Protein AF-A0A2V6PSX9-F1 (afdb_monomer_lite)

Secondary structure (DSSP, 8-state):
--S-EEE---TTS-EES--S-S---EEEEESS-EEE-SSEEES--SSS-EEEEESS-EEESSSEEE--STT-EEEEE-SSSEEEEESSSEE-GGGEEEEE-TT-EEEESS-EE--TT-EEEE-TT-EEE-TT--EEEEEEEEE-TT-EEEE-STT-B-SSSS-BSEEEEEEE--TTSEEEE--SS-EEETSS-BTB-SEESEEEEE-TT-EEESS-EEESS-EEEEEEEEEEEEEEEEE---SGGGEEE-BTTEEEEEEEEEEE-STTPSEEEEE-EE-SS-B--EEEEEEEEEE-EEEEEEEEES--TTGGGTTS-TTSSBSEEEEEE--SSB-EEEEEEEEE---GGGBPTT--GGG------

Foldseek 3Di:
DQEEDEDQEPDPDEAELDDEDDQDEADAEHNEEHHYQAYHYADAQYQAEHEYEYQAEYHANEYEYHPNHNNAYEYEHDHAPYEYYHNDYYYDQQRYAYEQDALHEYEYPEAAEHHAQHEHEFEANGEYADQCYAHAYAYEYAYYQNGEYHWAFQADDACADDGTRYHYHHYHDDQRYEYEHAHAAEHEPDPDHPDPALHHQEYEYHYLNEYEYPEAHEHAHEYEFDFHEYEDDPHEYEQEHQDPRSYDDADQGTAYADKYKYKHDQPPAPDWDKHQEDHPHGGKIKIKGRWHWPFTFMKIKYKDAAQDPCCVVFPHDPQQAFRMDMDIDRPDTNIDTPDMDMDIGTDPVRGHDPHDPVPDDDTDD

Radius of gyration: 26.11 Å; chains: 1; bounding box: 58×41×77 Å

pLDDT: mean 94.19, std 7.89, range [47.12, 98.94]

Sequence (365 aa):
MNGDFTVVSTGSGTLMARQNGDGTTLNLTIGGNLNVQGGTLDANNGTTAATINLAGSYNETGGAFLCSGAGGLALNFTGVNKTFTQSAGTINPANMSFTVNSGASLTLNNGLSVGTGQNFTVSNNGTLNCGTNVISGAGTFTLSSGGTLGIGDPNCVGLSGSSGNIQTTNRSFTAAATYVLNGTVPQFVGVGLSGFPVFVQNLTINNSAGVTLGITMSVYGTLTLSSGVLNTGTNLINVTSTGAAAMSGGSSSSYVNGALQKAFGTAGNPQSFTFPIGDGSNYAPITLTSLNVTTTGSLTANTTAGEHPNVSTSGINANKDVTRYWTLTNSPSGIAVSSYSATFNFVSGDVDAGANTGNFVVRRY

Structure (mmCIF, N/CA/C/O backbone):
data_AF-A0A2V6PSX9-F1
#
_entry.id   AF-A0A2V6PSX9-F1
#
loop_
_atom_site.group_PDB
_atom_site.id
_atom_site.type_symbol
_atom_site.label_atom_id
_atom_site.label_alt_id
_atom_site.label_comp_id
_atom_site.label_asym_id
_atom_site.label_entity_id
_atom_site.label_seq_id
_atom_site.pdbx_PDB_ins_code
_atom_site.Cartn_x
_atom_site.Cartn_y
_atom_site.Cartn_z
_atom_site.occupancy
_atom_site.B_iso_or_equiv
_atom_site.auth_seq_id
_atom_site.auth_comp_id
_atom_site.auth_asym_id
_atom_site.auth_atom_id
_atom_site.pdbx_PDB_model_num
ATOM 1 N N . MET A 1 1 ? -5.841 1.694 34.886 1.00 83.56 1 MET A N 1
ATOM 2 C CA . MET A 1 1 ? -5.617 0.282 35.269 1.00 83.56 1 MET A CA 1
ATOM 3 C C . MET A 1 1 ? -4.435 -0.233 34.469 1.00 83.56 1 MET A C 1
ATOM 5 O O . MET A 1 1 ? -4.401 0.020 33.273 1.00 83.56 1 MET A O 1
ATOM 9 N N . ASN A 1 2 ? -3.464 -0.897 35.102 1.00 88.06 2 ASN A N 1
ATOM 10 C CA . ASN A 1 2 ? -2.224 -1.298 34.415 1.00 88.06 2 ASN A CA 1
ATOM 11 C C . ASN A 1 2 ? -2.341 -2.627 33.649 1.00 88.06 2 ASN A C 1
ATOM 13 O O . ASN A 1 2 ? -1.528 -2.875 32.769 1.00 88.06 2 ASN A O 1
ATOM 17 N N . GLY A 1 3 ? -3.333 -3.462 33.968 1.00 95.44 3 GLY A N 1
ATOM 18 C CA . GLY A 1 3 ? -3.566 -4.755 33.319 1.00 95.44 3 GLY A CA 1
ATOM 19 C C . GLY A 1 3 ? -4.882 -4.811 32.549 1.00 95.44 3 GLY A C 1
ATOM 20 O O . GLY A 1 3 ? -5.467 -3.776 32.216 1.00 95.44 3 GLY A O 1
ATOM 21 N N . ASP A 1 4 ? -5.326 -6.037 32.285 1.00 97.94 4 ASP A N 1
ATOM 22 C CA . ASP A 1 4 ? -6.587 -6.328 31.608 1.00 97.94 4 ASP A CA 1
ATOM 23 C C . ASP A 1 4 ? -7.791 -5.901 32.458 1.00 97.94 4 ASP A C 1
ATOM 25 O O . ASP A 1 4 ? -7.799 -6.039 33.684 1.00 97.94 4 ASP A O 1
ATOM 29 N N . PHE A 1 5 ? -8.839 -5.426 31.791 1.00 97.50 5 PHE A N 1
ATOM 30 C CA . PHE A 1 5 ? -10.158 -5.236 32.377 1.00 97.50 5 PHE A CA 1
ATOM 31 C C . PHE A 1 5 ? -11.103 -6.280 31.803 1.00 97.50 5 PHE A C 1
ATOM 33 O O . PHE A 1 5 ? -11.330 -6.310 30.596 1.00 97.50 5 PHE A O 1
ATOM 40 N N . THR A 1 6 ? -11.644 -7.138 32.666 1.00 97.44 6 THR A N 1
ATOM 41 C CA . THR A 1 6 ? -12.488 -8.257 32.241 1.00 97.44 6 THR A CA 1
ATOM 42 C C . THR A 1 6 ? -13.860 -8.176 32.889 1.00 97.44 6 THR A C 1
ATOM 44 O O . THR A 1 6 ? -13.971 -8.159 34.113 1.00 97.44 6 THR A O 1
ATOM 47 N N . VAL A 1 7 ? -14.901 -8.181 32.061 1.00 97.38 7 VAL A N 1
ATOM 48 C CA . VAL A 1 7 ? -16.296 -8.326 32.480 1.00 97.38 7 VAL A CA 1
ATOM 49 C C . VAL A 1 7 ? -16.749 -9.734 32.119 1.00 97.38 7 VAL A C 1
ATOM 51 O O . VAL A 1 7 ? -16.872 -10.072 30.944 1.00 97.38 7 VAL A O 1
ATOM 54 N N . VAL A 1 8 ? -16.957 -10.568 33.138 1.00 97.81 8 VAL A N 1
ATOM 55 C CA . VAL A 1 8 ? -17.394 -11.964 32.959 1.00 97.81 8 VAL A CA 1
ATOM 56 C C . VAL A 1 8 ? -18.916 -12.077 33.019 1.00 97.81 8 VAL A C 1
ATOM 58 O O . VAL A 1 8 ? -19.528 -12.762 32.208 1.00 97.81 8 VAL A O 1
ATOM 61 N N . SER A 1 9 ? -19.544 -11.403 33.981 1.00 96.25 9 SER A N 1
ATOM 62 C CA . SER A 1 9 ? -20.996 -11.355 34.145 1.00 96.25 9 SER A CA 1
ATOM 63 C C . SER A 1 9 ? -21.376 -10.162 35.014 1.00 96.25 9 SER A C 1
ATOM 65 O O . SER A 1 9 ? -20.631 -9.783 35.917 1.00 96.25 9 SER A O 1
ATOM 67 N N . THR A 1 10 ? -22.554 -9.599 34.768 1.00 96.38 10 THR A N 1
ATOM 68 C CA . THR A 1 10 ? -23.192 -8.593 35.629 1.00 96.38 10 THR A CA 1
ATOM 69 C C . THR A 1 10 ? -24.523 -9.095 36.197 1.00 96.38 10 THR A C 1
ATOM 71 O O . THR A 1 10 ? -25.263 -8.327 36.810 1.00 96.38 10 THR A O 1
ATOM 74 N N . GLY A 1 11 ? -24.851 -10.381 36.000 1.00 94.31 11 GLY A N 1
ATOM 75 C CA . GLY A 1 11 ? -26.192 -10.906 36.256 1.00 94.31 11 GLY A CA 1
ATOM 76 C C . GLY A 1 11 ? -27.236 -10.131 35.447 1.00 94.31 11 GLY A C 1
ATOM 77 O O . GLY A 1 11 ? -27.071 -9.942 34.246 1.00 94.31 11 GLY A O 1
ATOM 78 N N . SER A 1 12 ? -28.283 -9.643 36.115 1.00 91.88 12 SER A N 1
ATOM 79 C CA . SER A 1 12 ? -29.273 -8.726 35.527 1.00 91.88 12 SER A CA 1
ATOM 80 C C . SER A 1 12 ? -28.866 -7.247 35.598 1.00 91.88 12 SER A C 1
ATOM 82 O O . SER A 1 12 ? -29.624 -6.382 35.165 1.00 91.88 12 SER A O 1
ATOM 84 N N . GLY A 1 13 ? -27.719 -6.936 36.209 1.00 93.38 13 GLY A N 1
ATOM 85 C CA . GLY A 1 13 ? -27.220 -5.577 36.388 1.00 93.38 13 GLY A CA 1
ATOM 86 C C . GLY A 1 13 ? -26.393 -5.073 35.206 1.00 93.38 13 GLY A C 1
ATOM 87 O O . GLY A 1 13 ? -26.177 -5.767 34.214 1.00 93.38 13 GLY A O 1
ATOM 88 N N . THR A 1 14 ? -25.887 -3.848 35.334 1.00 93.12 14 THR A N 1
ATOM 89 C CA . THR A 1 14 ? -24.974 -3.209 34.375 1.00 93.12 14 THR A CA 1
ATOM 90 C C . THR A 1 14 ? -23.773 -2.658 35.129 1.00 93.12 14 THR A C 1
ATOM 92 O O . THR A 1 14 ? -23.939 -1.967 36.134 1.00 93.12 14 THR A O 1
ATOM 95 N N . LEU A 1 15 ? -22.565 -2.950 34.647 1.00 93.06 15 LEU A N 1
ATOM 96 C CA . LEU A 1 15 ? -21.356 -2.294 35.122 1.00 93.06 15 LEU A CA 1
ATOM 97 C C . LEU A 1 15 ? -21.229 -0.951 34.407 1.00 93.06 15 LEU A C 1
ATOM 99 O O . LEU A 1 15 ? -21.105 -0.904 33.185 1.00 93.06 15 LEU A O 1
ATOM 103 N N . MET A 1 16 ? -21.278 0.132 35.173 1.00 86.88 16 MET A N 1
ATOM 104 C CA . MET A 1 16 ? -21.236 1.493 34.648 1.00 86.88 16 MET A CA 1
ATOM 105 C C . MET A 1 16 ? -19.862 2.099 34.918 1.00 86.88 16 MET A C 1
ATOM 107 O O . MET A 1 16 ? -19.442 2.190 36.071 1.00 86.88 16 MET A O 1
ATOM 111 N N . ALA A 1 17 ? -19.158 2.531 33.870 1.00 78.00 17 ALA A N 1
ATOM 112 C CA . ALA A 1 17 ? -17.889 3.249 34.042 1.00 78.00 17 ALA A CA 1
ATOM 113 C C . ALA A 1 17 ? -18.100 4.730 34.418 1.00 78.00 17 ALA A C 1
ATOM 115 O O . ALA A 1 17 ? -17.207 5.369 34.980 1.00 78.00 17 ALA A O 1
ATOM 116 N N . ARG A 1 18 ? -19.290 5.272 34.129 1.00 75.00 18 ARG A N 1
ATOM 117 C CA . ARG A 1 18 ? -19.764 6.593 34.558 1.00 75.00 18 ARG A CA 1
ATOM 118 C C . ARG A 1 18 ? -21.247 6.566 34.882 1.00 75.00 18 ARG A C 1
ATOM 120 O O . ARG A 1 18 ? -21.985 5.800 34.276 1.00 75.00 18 ARG A O 1
ATOM 127 N N . GLN A 1 19 ? -21.650 7.456 35.785 1.00 68.31 19 GLN A N 1
ATOM 128 C CA . GLN A 1 19 ? -23.034 7.849 36.033 1.00 68.31 19 GLN A CA 1
ATOM 129 C C . GLN A 1 19 ? -23.112 9.387 36.036 1.00 68.31 19 GLN A C 1
ATOM 131 O O . GLN A 1 19 ? -22.177 10.039 36.496 1.00 68.31 19 GLN A O 1
ATOM 136 N N . ASN A 1 20 ? -24.191 9.954 35.479 1.00 63.72 20 ASN A N 1
ATOM 137 C CA . ASN A 1 20 ? -24.491 11.396 35.409 1.00 63.72 20 ASN A CA 1
ATOM 138 C C . ASN A 1 20 ? -24.067 12.203 36.658 1.00 63.72 20 ASN A C 1
ATOM 140 O O . ASN A 1 20 ? -24.389 11.792 37.770 1.00 63.72 20 ASN A O 1
ATOM 144 N N . GLY A 1 21 ? -23.509 13.413 36.470 1.00 61.09 21 GLY A N 1
ATOM 145 C CA . GLY A 1 21 ? -23.752 14.505 37.430 1.00 61.09 21 GLY A CA 1
ATOM 146 C C . GLY A 1 21 ? -22.640 15.504 37.769 1.00 61.09 21 GLY A C 1
ATOM 147 O O . GLY A 1 21 ? -22.974 16.527 38.354 1.00 61.09 21 GLY A O 1
ATOM 148 N N . ASP A 1 22 ? -21.366 15.285 37.431 1.00 65.88 22 ASP A N 1
ATOM 149 C CA . ASP A 1 22 ? -20.278 16.182 37.887 1.00 65.88 22 ASP A CA 1
ATOM 150 C C . ASP A 1 22 ? -19.726 17.138 36.810 1.00 65.88 22 ASP A C 1
ATOM 152 O O . ASP A 1 22 ? -18.942 18.034 37.118 1.00 65.88 22 ASP A O 1
ATOM 156 N N . GLY A 1 23 ? -20.135 16.963 35.547 1.00 70.06 23 GLY A N 1
ATOM 157 C CA . GLY A 1 23 ? -19.659 17.756 34.412 1.00 70.06 23 GLY A CA 1
ATOM 158 C C . GLY A 1 23 ? -18.218 17.456 33.977 1.00 70.06 23 GLY A C 1
ATOM 159 O O . GLY A 1 23 ? -17.687 18.193 33.146 1.00 70.06 23 GLY A O 1
ATOM 160 N N . THR A 1 24 ? -17.574 16.398 34.497 1.00 74.19 24 THR A N 1
ATOM 161 C CA . THR A 1 24 ? -16.166 16.079 34.206 1.00 74.19 24 THR A CA 1
ATOM 162 C C . THR A 1 24 ? -15.983 14.888 33.254 1.00 74.19 24 THR A C 1
ATOM 164 O O . THR A 1 24 ? -16.639 13.842 33.333 1.00 74.19 24 THR A O 1
ATOM 167 N N . THR A 1 25 ? -15.023 15.012 32.338 1.00 77.31 25 THR A N 1
ATOM 168 C CA . THR A 1 25 ? -14.740 14.001 31.307 1.00 77.31 25 THR A CA 1
ATOM 169 C C . THR A 1 25 ? -14.131 12.706 31.874 1.00 77.31 25 THR A C 1
ATOM 171 O O . THR A 1 25 ? -13.106 12.736 32.556 1.00 77.31 25 THR A O 1
ATOM 174 N N . LEU A 1 26 ? -14.724 11.553 31.510 1.00 86.25 26 LEU A N 1
ATOM 175 C CA . LEU A 1 26 ? -14.041 10.250 31.329 1.00 86.25 26 LEU A CA 1
ATOM 176 C C . LEU A 1 26 ? -12.619 10.224 30.842 1.00 86.25 26 LEU A C 1
ATOM 178 O O . LEU A 1 26 ? -12.458 10.357 29.640 1.00 86.25 26 LEU A O 1
ATOM 182 N N . ASN A 1 27 ? -11.625 9.905 31.657 1.00 89.69 27 ASN A N 1
ATOM 183 C CA . ASN A 1 27 ? -10.356 9.433 31.110 1.00 89.69 27 ASN A CA 1
ATOM 184 C C . ASN A 1 27 ? -9.953 8.125 31.786 1.00 89.69 27 ASN A C 1
ATOM 186 O O . ASN A 1 27 ? -9.285 8.121 32.817 1.00 89.69 27 ASN A O 1
ATOM 190 N N . LEU A 1 28 ? -10.392 7.004 31.209 1.00 92.81 28 LEU A N 1
ATOM 191 C CA . LEU A 1 28 ? -10.017 5.669 31.656 1.00 92.81 28 LEU A CA 1
ATOM 192 C C . LEU A 1 28 ? -8.887 5.132 30.782 1.00 92.81 28 LEU A C 1
ATOM 194 O O . LEU A 1 28 ? -9.055 4.967 29.580 1.00 92.81 28 LEU A O 1
ATOM 198 N N . THR A 1 29 ? -7.754 4.793 31.388 1.00 95.75 29 THR A N 1
ATOM 199 C CA . THR A 1 29 ? -6.675 4.076 30.696 1.00 95.75 29 THR A CA 1
ATOM 200 C C . THR A 1 29 ? -6.689 2.605 31.095 1.00 95.75 29 THR A C 1
ATOM 202 O O . THR A 1 29 ? -6.627 2.286 32.289 1.00 95.75 29 THR A O 1
ATOM 205 N N . ILE A 1 30 ? -6.740 1.718 30.102 1.00 97.50 30 ILE A N 1
ATOM 206 C CA . ILE A 1 30 ? -6.614 0.265 30.253 1.00 97.50 30 ILE A CA 1
ATOM 207 C C . ILE A 1 30 ? -5.279 -0.141 29.624 1.00 97.50 30 ILE A C 1
ATOM 209 O O . ILE A 1 30 ? -5.112 -0.065 28.408 1.00 97.50 30 ILE A O 1
ATOM 213 N N . GLY A 1 31 ? -4.309 -0.506 30.467 1.00 97.75 31 GLY A N 1
ATOM 214 C CA . GLY A 1 31 ? -2.963 -0.897 30.040 1.00 97.75 31 GLY A CA 1
ATOM 215 C C . GLY A 1 31 ? -2.922 -2.253 29.331 1.00 97.75 31 GLY A C 1
ATOM 216 O O . GLY A 1 31 ? -2.114 -2.447 28.426 1.00 97.75 31 GLY A O 1
ATOM 217 N N . GLY A 1 32 ? -3.811 -3.168 29.725 1.00 98.31 32 GLY A N 1
ATOM 218 C CA . GLY A 1 32 ? -4.018 -4.459 29.077 1.00 98.31 32 GLY A CA 1
ATOM 219 C C . GLY A 1 32 ? -5.227 -4.472 28.143 1.00 98.31 32 GLY A C 1
ATOM 220 O O . GLY A 1 32 ? -5.629 -3.443 27.598 1.00 98.31 32 GLY A O 1
ATOM 221 N N . ASN A 1 33 ? -5.802 -5.652 27.944 1.00 98.56 33 ASN A N 1
ATOM 222 C CA . ASN A 1 33 ? -6.968 -5.862 27.091 1.00 98.56 33 ASN A CA 1
ATOM 223 C C . ASN A 1 33 ? -8.271 -5.410 27.763 1.00 98.56 33 ASN A C 1
ATOM 225 O O . ASN A 1 33 ? -8.405 -5.452 28.988 1.00 98.56 33 ASN A O 1
ATOM 229 N N . LEU A 1 34 ? -9.259 -5.045 26.947 1.00 98.00 34 LEU A N 1
ATOM 230 C CA . LEU A 1 34 ? -10.656 -4.944 27.360 1.00 98.00 34 LEU A CA 1
ATOM 231 C C . LEU A 1 34 ? -11.369 -6.230 26.932 1.00 98.00 34 LEU A C 1
ATOM 233 O O . LEU A 1 34 ? -11.584 -6.442 25.741 1.00 98.00 34 LEU A O 1
ATOM 237 N N . ASN A 1 35 ? -11.720 -7.073 27.902 1.00 98.12 35 ASN A N 1
ATOM 238 C CA . ASN A 1 35 ? -12.376 -8.357 27.682 1.00 98.12 35 ASN A CA 1
ATOM 239 C C . ASN A 1 35 ? -13.838 -8.286 28.152 1.00 98.12 35 ASN A C 1
ATOM 241 O O . ASN A 1 35 ? -14.101 -8.175 29.350 1.00 98.12 35 ASN A O 1
ATOM 245 N N . VAL A 1 36 ? -14.795 -8.388 27.234 1.00 97.75 36 VAL A N 1
ATOM 246 C CA . VAL A 1 36 ? -16.230 -8.494 27.535 1.00 97.75 36 VAL A CA 1
ATOM 247 C C . VAL A 1 36 ? -16.667 -9.917 27.189 1.00 97.75 36 VAL A C 1
ATOM 249 O O . VAL A 1 36 ? -16.834 -10.273 26.027 1.00 97.75 36 VAL A O 1
ATOM 252 N N . GLN A 1 37 ? -16.754 -10.771 28.208 1.00 97.94 37 GLN A N 1
ATOM 253 C CA . GLN A 1 37 ? -17.091 -12.191 28.051 1.00 97.94 37 GLN A CA 1
ATOM 254 C C . GLN A 1 37 ? -18.581 -12.461 28.295 1.00 97.94 37 GLN A C 1
ATOM 256 O O . GLN A 1 37 ? -19.128 -13.436 27.786 1.00 97.94 37 GLN A O 1
ATOM 261 N N . GLY A 1 38 ? -19.240 -11.589 29.060 1.00 96.56 38 GLY A N 1
ATOM 262 C CA . GLY A 1 38 ? -20.652 -11.663 29.416 1.00 96.56 38 GLY A CA 1
ATOM 263 C C . GLY A 1 38 ? -21.098 -10.415 30.183 1.00 96.56 38 GLY A C 1
ATOM 264 O O . GLY A 1 38 ? -20.296 -9.522 30.452 1.00 96.56 38 GLY A O 1
ATOM 265 N N . GLY A 1 39 ? -22.380 -10.348 30.552 1.00 96.56 39 GLY A N 1
ATOM 266 C CA . GLY A 1 39 ? -22.960 -9.179 31.229 1.00 96.56 39 GLY A CA 1
ATOM 267 C C . GLY A 1 39 ? -23.019 -7.918 30.357 1.00 96.56 39 GLY A C 1
ATOM 268 O O . GLY A 1 39 ? -22.821 -7.983 29.148 1.00 96.56 39 GLY A O 1
ATOM 269 N N . THR A 1 40 ? -23.287 -6.772 30.981 1.00 95.94 40 THR A N 1
ATOM 270 C CA . THR A 1 40 ? -23.402 -5.472 30.300 1.00 95.94 40 THR A CA 1
ATOM 271 C C . THR A 1 40 ? -22.395 -4.481 30.870 1.00 95.94 40 THR A C 1
ATOM 273 O O . THR A 1 40 ? -22.476 -4.125 32.048 1.00 95.94 40 THR A O 1
ATOM 276 N N . LEU A 1 41 ? -21.475 -4.004 30.031 1.00 95.00 41 LEU A N 1
ATOM 277 C CA . LEU A 1 41 ? -20.592 -2.876 30.317 1.00 95.00 41 LEU A CA 1
ATOM 278 C C . LEU A 1 41 ? -21.116 -1.636 29.593 1.00 95.00 41 LEU A C 1
ATOM 280 O O . LEU A 1 41 ? -20.997 -1.535 28.375 1.00 95.00 41 LEU A O 1
ATOM 284 N N . ASP A 1 42 ? -21.654 -0.679 30.345 1.00 93.81 42 ASP A N 1
ATOM 285 C CA . ASP A 1 42 ? -22.005 0.638 29.818 1.00 93.81 42 ASP A CA 1
ATOM 286 C C . ASP A 1 42 ? -20.885 1.629 30.143 1.00 93.81 42 ASP A C 1
ATOM 288 O O . ASP A 1 42 ? -20.718 2.102 31.274 1.00 93.81 42 ASP A O 1
ATOM 292 N N . ALA A 1 43 ? -20.053 1.890 29.139 1.00 92.38 43 ALA A N 1
ATOM 293 C CA . ALA A 1 43 ? -18.868 2.722 29.273 1.00 92.38 43 ALA A CA 1
ATOM 294 C C . ALA A 1 43 ? -19.210 4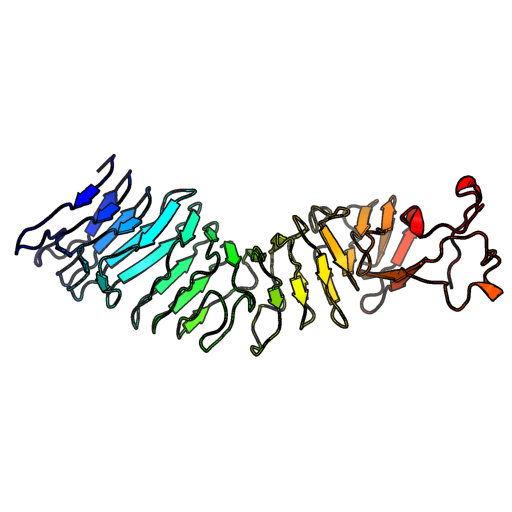.207 29.451 1.00 92.38 43 ALA A C 1
ATOM 296 O O . ALA A 1 43 ? -18.402 4.953 30.010 1.00 92.38 43 ALA A O 1
ATOM 297 N N . ASN A 1 44 ? -20.394 4.637 29.008 1.00 91.75 44 ASN A N 1
ATOM 298 C CA . ASN A 1 44 ? -20.907 5.964 29.309 1.00 91.75 44 ASN A CA 1
ATOM 299 C C . ASN A 1 44 ? -22.429 6.026 29.149 1.00 91.75 44 ASN A C 1
ATOM 301 O O . ASN A 1 44 ? -22.933 6.003 28.026 1.00 91.75 44 ASN A O 1
ATOM 305 N N . ASN A 1 45 ? -23.132 6.208 30.268 1.00 89.81 45 ASN A N 1
ATOM 306 C CA . ASN A 1 45 ? -24.571 6.480 30.313 1.00 89.81 45 ASN A CA 1
ATOM 307 C C . ASN A 1 45 ? -24.898 7.961 30.597 1.00 89.81 45 ASN A C 1
ATOM 309 O O . ASN A 1 45 ? -26.062 8.320 30.787 1.00 89.81 45 ASN A O 1
ATOM 313 N N . GLY A 1 46 ? -23.872 8.818 30.662 1.00 89.06 46 GLY A N 1
ATOM 314 C CA . GLY A 1 46 ? -24.004 10.218 31.039 1.00 89.06 46 GLY A CA 1
ATOM 315 C C . GLY A 1 46 ? -24.191 11.183 29.866 1.00 89.06 46 GLY A C 1
ATOM 316 O O . GLY A 1 46 ? -24.150 10.804 28.695 1.00 89.06 46 GLY A O 1
ATOM 317 N N . THR A 1 47 ? -24.361 12.469 30.174 1.00 89.00 47 THR A N 1
ATOM 318 C CA . THR A 1 47 ? -24.431 13.562 29.179 1.00 89.00 47 THR A CA 1
ATOM 319 C C . THR A 1 47 ? -23.077 14.199 28.856 1.00 89.00 47 THR A C 1
ATOM 321 O O . THR A 1 47 ? -22.963 14.932 27.877 1.00 89.00 47 THR A O 1
ATOM 324 N N . THR A 1 48 ? -22.038 13.918 29.645 1.00 89.38 48 THR A N 1
ATOM 325 C CA . THR A 1 48 ? -20.661 14.378 29.407 1.00 89.38 48 THR A CA 1
ATOM 326 C C . THR A 1 48 ? -19.853 13.295 28.700 1.00 89.38 48 THR A C 1
ATOM 328 O O . THR A 1 48 ? -20.056 12.104 28.942 1.00 89.38 48 THR A O 1
ATOM 331 N N . ALA A 1 49 ? -18.931 13.703 27.828 1.00 90.12 49 ALA A N 1
ATOM 332 C CA . ALA A 1 49 ? -18.096 12.783 27.068 1.00 90.12 49 ALA A CA 1
ATOM 333 C C . ALA A 1 49 ? -17.236 11.875 27.957 1.00 90.12 49 ALA A C 1
ATOM 335 O O . ALA A 1 49 ? -16.737 12.275 29.018 1.00 90.12 49 ALA A O 1
ATOM 336 N N . ALA A 1 50 ? -17.033 10.648 27.482 1.00 92.75 50 ALA A N 1
ATOM 337 C CA . ALA A 1 50 ? -16.132 9.681 28.080 1.00 92.75 50 ALA A CA 1
ATOM 338 C C . ALA A 1 50 ? -15.025 9.261 27.112 1.00 92.75 50 ALA A C 1
ATOM 340 O O . ALA A 1 50 ? -15.270 9.122 25.919 1.00 92.75 50 ALA A O 1
ATOM 341 N N . THR A 1 51 ? -13.829 8.995 27.631 1.00 94.81 51 THR A N 1
ATOM 342 C CA . THR A 1 51 ? -12.701 8.454 26.866 1.00 94.81 51 THR A CA 1
ATOM 343 C C . THR A 1 51 ? -12.178 7.183 27.521 1.00 94.81 51 THR A C 1
ATOM 345 O O . THR A 1 51 ? -11.910 7.160 28.727 1.00 94.81 51 THR A O 1
ATOM 348 N N . ILE A 1 52 ? -11.980 6.143 26.710 1.00 96.44 52 ILE A N 1
ATOM 349 C CA . ILE A 1 52 ? -11.195 4.957 27.051 1.00 96.44 52 ILE A CA 1
ATOM 350 C C . ILE A 1 52 ? -9.943 4.950 26.172 1.00 96.44 52 ILE A C 1
ATOM 352 O O . ILE A 1 52 ? -10.036 4.847 24.953 1.00 96.44 52 ILE A O 1
ATOM 356 N N . ASN A 1 53 ? -8.770 5.019 26.795 1.00 97.88 53 ASN A N 1
ATOM 357 C CA . ASN A 1 53 ? -7.484 4.790 26.145 1.00 97.88 53 ASN A CA 1
ATOM 358 C C . ASN A 1 53 ? -7.074 3.333 26.377 1.00 97.88 53 ASN A C 1
ATOM 360 O O . ASN A 1 53 ? -6.684 2.956 27.486 1.00 97.88 53 ASN A O 1
ATOM 364 N N . LEU A 1 54 ? -7.195 2.517 25.337 1.00 98.50 54 LEU A N 1
ATOM 365 C CA . LEU A 1 54 ? -6.959 1.082 25.361 1.00 98.50 54 LEU A CA 1
ATOM 366 C C . LEU A 1 54 ? -5.595 0.761 24.737 1.00 98.50 54 LEU A C 1
ATOM 368 O O . LEU A 1 54 ? -5.413 0.851 23.522 1.00 98.50 54 LEU A O 1
ATOM 372 N N . ALA A 1 55 ? -4.636 0.380 25.580 1.00 98.56 55 ALA A N 1
ATOM 373 C CA . ALA A 1 55 ? -3.304 -0.021 25.136 1.00 98.56 55 ALA A CA 1
ATOM 374 C C . ALA A 1 55 ? -3.248 -1.489 24.690 1.00 98.56 55 ALA A C 1
ATOM 376 O O . ALA A 1 55 ? -2.349 -1.848 23.933 1.00 98.56 55 ALA A O 1
ATOM 377 N N . GLY A 1 56 ? -4.178 -2.336 25.140 1.00 98.62 56 GLY A N 1
ATOM 378 C CA . GLY A 1 56 ? -4.320 -3.721 24.691 1.00 98.62 56 GLY A CA 1
ATOM 379 C C . GLY A 1 56 ? -5.306 -3.905 23.538 1.00 98.62 56 GLY A C 1
ATOM 380 O O . GLY A 1 56 ? -5.647 -2.974 22.812 1.00 98.62 56 GLY A O 1
ATOM 381 N N . SER A 1 57 ? -5.741 -5.148 23.360 1.00 98.75 57 SER A N 1
ATOM 382 C CA . SER A 1 57 ? -6.769 -5.536 22.396 1.00 98.75 57 SER A CA 1
ATOM 383 C C . SER A 1 57 ? -8.175 -5.354 22.968 1.00 98.75 57 SER A C 1
ATOM 385 O O . SER A 1 57 ? -8.381 -5.403 24.183 1.00 98.75 57 SER A O 1
ATOM 387 N N . TYR A 1 58 ? -9.151 -5.180 22.079 1.00 98.69 58 TYR A N 1
ATOM 388 C CA . TYR A 1 58 ? -10.569 -5.310 22.404 1.00 98.69 58 TYR A CA 1
ATOM 389 C C . TYR A 1 58 ? -11.024 -6.734 22.076 1.00 98.69 58 TYR A C 1
ATOM 391 O O . TYR A 1 58 ? -10.862 -7.174 20.934 1.00 98.69 58 TYR A O 1
ATOM 399 N N . ASN A 1 59 ? -11.587 -7.435 23.060 1.00 98.50 59 ASN A N 1
ATOM 400 C CA . ASN A 1 59 ? -12.086 -8.799 22.921 1.00 98.50 59 ASN A CA 1
ATOM 401 C C . ASN A 1 59 ? -13.514 -8.892 23.468 1.00 98.50 59 ASN A C 1
ATOM 403 O O . ASN A 1 59 ? -13.718 -8.852 24.680 1.00 98.50 59 ASN A O 1
ATOM 407 N N . GLU A 1 60 ? -14.494 -9.070 22.591 1.00 98.12 60 GLU A N 1
ATOM 408 C CA . GLU A 1 60 ? -15.876 -9.360 22.963 1.00 98.12 60 GLU A CA 1
ATOM 409 C C . GLU A 1 60 ? -16.238 -10.784 22.537 1.00 98.12 60 GLU A C 1
ATOM 411 O O . GLU A 1 60 ? -16.321 -11.108 21.351 1.00 98.12 60 GLU A O 1
ATOM 416 N N . THR A 1 61 ? -16.413 -11.651 23.532 1.00 98.06 61 THR A N 1
ATOM 417 C CA . THR A 1 61 ? -16.791 -13.061 23.356 1.00 98.06 61 THR A CA 1
ATOM 418 C C . THR A 1 61 ? -18.194 -13.350 23.892 1.00 98.06 61 THR A C 1
ATOM 420 O O . THR A 1 61 ? -18.611 -14.505 23.933 1.00 98.06 61 THR A O 1
ATOM 423 N N . GLY A 1 62 ? -18.921 -12.316 24.317 1.00 97.44 62 GLY A N 1
ATOM 424 C CA . GLY A 1 62 ? -20.284 -12.371 24.835 1.00 97.44 62 GLY A CA 1
ATOM 425 C C . GLY A 1 62 ? -20.670 -11.043 25.489 1.00 97.44 62 GLY A C 1
ATOM 426 O O . GLY A 1 62 ? -19.883 -10.104 25.499 1.00 97.44 62 GLY A O 1
ATOM 427 N N . GLY A 1 63 ? -21.872 -10.963 26.062 1.00 96.88 63 GLY A N 1
ATOM 428 C CA . GLY A 1 63 ? -22.330 -9.757 26.761 1.00 96.88 63 GLY A CA 1
ATOM 429 C C . GLY A 1 63 ? -22.660 -8.583 25.835 1.00 96.88 63 GLY A C 1
ATOM 430 O O . GLY A 1 63 ? -22.990 -8.781 24.668 1.00 96.88 63 GLY A O 1
ATOM 431 N N . ALA A 1 64 ? -22.625 -7.371 26.388 1.00 96.06 64 ALA A N 1
ATOM 432 C CA . ALA A 1 64 ? -22.866 -6.132 25.661 1.00 96.06 64 ALA A CA 1
ATOM 433 C C . ALA A 1 64 ? -21.892 -5.027 26.087 1.00 96.06 64 ALA A C 1
ATOM 435 O O . ALA A 1 64 ? -21.708 -4.774 27.283 1.00 96.06 64 ALA A O 1
ATOM 436 N N . PHE A 1 65 ? -21.324 -4.329 25.103 1.00 96.19 65 PHE A N 1
ATOM 437 C CA . PHE A 1 65 ? -20.529 -3.119 25.292 1.00 96.19 65 PHE A CA 1
ATOM 438 C C . PHE A 1 65 ? -21.279 -1.896 24.757 1.00 96.19 65 PHE A C 1
ATOM 440 O O . PHE A 1 65 ? -21.523 -1.755 23.556 1.00 96.19 65 PHE A O 1
ATOM 447 N N . LEU A 1 66 ? -21.673 -1.008 25.666 1.00 94.31 66 LEU A N 1
ATOM 448 C CA . LEU A 1 66 ? -22.622 0.063 25.395 1.00 94.31 66 LEU A CA 1
ATOM 449 C C . LEU A 1 66 ? -22.036 1.446 25.679 1.00 94.31 66 LEU A C 1
ATOM 451 O O . LEU A 1 66 ? -21.148 1.628 26.512 1.00 94.31 66 LEU A O 1
ATOM 455 N N . CYS A 1 67 ? -22.620 2.429 25.004 1.00 93.12 67 CYS A N 1
ATOM 456 C CA . CYS A 1 67 ? -22.631 3.824 25.413 1.00 93.12 67 CYS A CA 1
ATOM 457 C C . CYS A 1 67 ? -24.076 4.313 25.276 1.00 93.12 67 CYS A C 1
ATOM 459 O O . CYS A 1 67 ? -24.513 4.693 24.187 1.00 93.12 67 CYS A O 1
ATOM 461 N N . SER A 1 68 ? -24.851 4.219 26.358 1.00 91.12 68 SER A N 1
ATOM 462 C CA . SER A 1 68 ? -26.271 4.612 26.341 1.00 91.12 68 SER A CA 1
ATOM 463 C C . SER A 1 68 ? -26.489 6.119 26.523 1.00 91.12 68 SER A C 1
ATOM 465 O O . SER A 1 68 ? -27.566 6.635 26.228 1.00 91.12 68 SER A O 1
ATOM 467 N N . GLY A 1 69 ? -25.463 6.831 26.988 1.00 89.12 69 GLY A N 1
ATOM 468 C CA . GLY A 1 69 ? -25.503 8.250 27.309 1.00 89.12 69 GLY A CA 1
ATOM 469 C C . GLY A 1 69 ? -25.315 9.156 26.098 1.00 89.12 69 GLY A C 1
ATOM 470 O O . GLY A 1 69 ? -24.594 8.825 25.157 1.00 89.12 69 GLY A O 1
ATOM 471 N N . ALA A 1 70 ? -25.915 10.346 26.155 1.00 88.94 70 ALA A N 1
ATOM 472 C CA . ALA A 1 70 ? -25.802 11.364 25.109 1.00 88.94 70 ALA A CA 1
ATOM 473 C C . ALA A 1 70 ? -24.407 12.012 25.018 1.00 88.94 70 ALA A C 1
ATOM 475 O O . ALA A 1 70 ? -24.099 12.651 24.016 1.00 88.94 70 ALA A O 1
ATOM 476 N N . GLY A 1 71 ? -23.562 11.867 26.046 1.00 89.94 71 GLY A N 1
ATOM 477 C CA . GLY A 1 71 ? -22.213 12.437 26.059 1.00 89.94 71 GLY A CA 1
ATOM 478 C C . GLY A 1 71 ? -21.234 11.752 25.106 1.00 89.94 71 GLY A C 1
ATOM 479 O O . GLY A 1 71 ? -20.238 12.356 24.715 1.00 89.94 71 GLY A O 1
ATOM 480 N N . GLY A 1 72 ? -21.520 10.508 24.715 1.00 92.81 72 GLY A N 1
ATOM 481 C CA . GLY A 1 72 ? -20.687 9.730 23.806 1.00 92.81 72 GLY A CA 1
ATOM 482 C C . GLY A 1 72 ? -19.423 9.143 24.434 1.00 92.81 72 GLY A C 1
ATOM 483 O O . GLY A 1 72 ? -19.009 9.495 25.543 1.00 92.81 72 GLY A O 1
ATOM 484 N N . LEU A 1 73 ? -18.814 8.212 23.707 1.00 95.38 73 LEU A N 1
ATOM 485 C CA . LEU A 1 73 ? -17.589 7.518 24.079 1.00 95.38 73 LEU A CA 1
ATOM 486 C C . LEU A 1 73 ? -16.550 7.643 22.964 1.00 95.38 73 LEU A C 1
ATOM 488 O O . LEU A 1 73 ? -16.805 7.259 21.826 1.00 95.38 73 LEU A O 1
ATOM 492 N N . ALA A 1 74 ? -15.352 8.100 23.311 1.00 96.50 74 ALA A N 1
ATOM 493 C CA . ALA A 1 74 ? -14.157 7.953 22.494 1.00 96.50 74 ALA A CA 1
ATOM 494 C C . ALA A 1 74 ? -13.381 6.706 22.945 1.00 96.50 74 ALA A C 1
ATOM 496 O O . ALA A 1 74 ? -12.813 6.683 24.040 1.00 96.50 74 ALA A O 1
ATOM 497 N N . LEU A 1 75 ? -13.350 5.665 22.113 1.00 97.69 75 LEU A N 1
ATOM 498 C CA . LEU A 1 75 ? -12.505 4.490 22.314 1.00 97.69 75 LEU A CA 1
ATOM 499 C C . LEU A 1 75 ? -11.228 4.628 21.476 1.00 97.69 75 LEU A C 1
ATOM 501 O O . LEU A 1 75 ? -11.235 4.454 20.257 1.00 97.69 75 LEU A O 1
ATOM 505 N N . ASN A 1 76 ? -10.119 4.934 22.142 1.00 98.56 76 ASN A N 1
ATOM 506 C CA . ASN A 1 76 ? -8.826 5.163 21.512 1.00 98.56 76 ASN A CA 1
ATOM 507 C C . ASN A 1 76 ? -7.923 3.942 21.683 1.00 98.56 76 ASN A C 1
ATOM 509 O O . ASN A 1 76 ? -7.536 3.603 22.800 1.00 98.56 76 ASN A O 1
ATOM 513 N N . PHE A 1 77 ? -7.522 3.326 20.579 1.00 98.81 77 PHE A N 1
ATOM 514 C CA . PHE A 1 77 ? -6.477 2.312 20.549 1.00 98.81 77 PHE A CA 1
ATOM 515 C C . PHE A 1 77 ? -5.112 2.999 20.566 1.00 98.81 77 PHE A C 1
ATOM 517 O O . PHE A 1 77 ? -4.784 3.766 19.659 1.00 98.81 77 PHE A O 1
ATOM 524 N N . THR A 1 78 ? -4.320 2.733 21.603 1.00 98.69 78 THR A N 1
ATOM 525 C CA . THR A 1 78 ? -3.009 3.369 21.826 1.00 98.69 78 THR A CA 1
ATOM 526 C C . THR A 1 78 ? -1.836 2.403 21.691 1.00 98.69 78 THR A C 1
ATOM 528 O O . THR A 1 78 ? -0.690 2.839 21.606 1.00 98.69 78 THR A O 1
ATOM 531 N N . GLY A 1 79 ? -2.108 1.097 21.670 1.00 98.50 79 GLY A N 1
ATOM 532 C CA . GLY A 1 79 ? -1.093 0.057 21.559 1.00 98.50 79 GLY A CA 1
ATOM 533 C C . GLY A 1 79 ? -0.696 -0.284 20.127 1.00 98.50 79 GLY A C 1
ATOM 534 O O . GLY A 1 79 ? -1.415 -0.021 19.166 1.00 98.50 79 GLY A O 1
ATOM 535 N N . VAL A 1 80 ? 0.447 -0.952 20.005 1.00 98.56 80 VAL A N 1
ATOM 536 C CA . VAL A 1 80 ? 0.946 -1.525 18.750 1.00 98.56 80 VAL A CA 1
ATOM 537 C C . VAL A 1 80 ? 0.587 -3.009 18.682 1.00 98.56 80 VAL A C 1
ATOM 539 O O . VAL A 1 80 ? 0.626 -3.719 19.692 1.00 98.56 80 VAL A O 1
ATOM 542 N N . ASN A 1 81 ? 0.268 -3.471 17.478 1.00 98.31 81 ASN A N 1
ATOM 543 C CA . ASN A 1 81 ? -0.090 -4.840 17.120 1.00 98.31 81 ASN A CA 1
ATOM 544 C C . ASN A 1 81 ? -1.275 -5.351 17.940 1.00 98.31 81 ASN A C 1
ATOM 546 O O . ASN A 1 81 ? -1.242 -6.454 18.485 1.00 98.31 81 ASN A O 1
ATOM 550 N N . LYS A 1 82 ? -2.303 -4.508 18.076 1.00 98.75 82 LYS A N 1
ATOM 551 C CA . LYS A 1 82 ? -3.532 -4.841 18.794 1.00 98.75 82 LYS A CA 1
ATOM 552 C C . LYS A 1 82 ? -4.621 -5.261 17.837 1.00 98.75 82 LYS A C 1
ATOM 554 O O . LYS A 1 82 ? -4.541 -5.040 16.630 1.00 98.75 82 LYS A O 1
ATOM 559 N N . THR A 1 83 ? -5.631 -5.908 18.391 1.00 98.88 83 THR A N 1
ATOM 560 C CA . THR A 1 83 ? -6.735 -6.475 17.627 1.00 98.88 83 THR A CA 1
ATOM 561 C C . THR A 1 83 ? -8.066 -5.967 18.140 1.00 98.88 83 THR A C 1
ATOM 563 O O . THR A 1 83 ? -8.245 -5.787 19.346 1.00 98.88 83 THR A O 1
ATOM 566 N N . PHE A 1 84 ? -9.012 -5.804 17.225 1.00 98.75 84 PHE A N 1
ATOM 567 C CA . PHE A 1 84 ? -10.427 -5.724 17.544 1.00 98.75 84 PHE A CA 1
ATOM 568 C C . PHE A 1 84 ? -11.074 -7.065 17.193 1.00 98.75 84 PHE A C 1
ATOM 570 O O . PHE A 1 84 ? -11.080 -7.458 16.023 1.00 98.75 84 PHE A O 1
ATOM 577 N N . THR A 1 85 ? -11.591 -7.762 18.203 1.00 98.56 85 THR A N 1
ATOM 578 C CA . THR A 1 85 ? -12.265 -9.055 18.054 1.00 98.56 85 THR A CA 1
ATOM 579 C C . THR A 1 85 ? -13.643 -8.977 18.696 1.00 98.56 85 THR A C 1
ATOM 581 O O . THR A 1 85 ? -13.748 -8.722 19.893 1.00 98.56 85 THR A O 1
ATOM 584 N N . GLN A 1 86 ? -14.682 -9.232 17.907 1.00 97.50 86 GLN A N 1
ATOM 585 C CA . GLN A 1 86 ? -16.069 -9.371 18.348 1.00 97.50 86 GLN A CA 1
ATOM 586 C C . GLN A 1 86 ? -16.586 -10.712 17.819 1.00 97.50 86 GLN A C 1
ATOM 588 O O . GLN A 1 86 ? -17.208 -10.786 16.760 1.00 97.50 86 GLN A O 1
ATOM 593 N N . SER A 1 87 ? -16.250 -11.797 18.517 1.00 96.94 87 SER A N 1
ATOM 594 C CA . SER A 1 87 ? -16.651 -13.152 18.117 1.00 96.94 87 SER A CA 1
ATOM 595 C C . SER A 1 87 ? -18.063 -13.515 18.585 1.00 96.94 87 SER A C 1
ATOM 597 O O . SER A 1 87 ? -18.655 -14.454 18.057 1.00 96.94 87 SER A O 1
ATOM 599 N N . ALA A 1 88 ? -18.607 -12.764 19.546 1.00 96.62 88 ALA A N 1
ATOM 600 C CA . ALA A 1 88 ? -20.007 -12.768 19.961 1.00 96.62 88 ALA A CA 1
ATOM 601 C C . ALA A 1 88 ? -20.336 -11.434 20.667 1.00 96.62 88 ALA A C 1
ATOM 603 O O . ALA A 1 88 ? -19.552 -10.491 20.602 1.00 96.62 88 ALA A O 1
ATOM 604 N N . GLY A 1 89 ? -21.481 -11.350 21.349 1.00 95.94 89 GLY A N 1
ATOM 605 C CA . GLY A 1 89 ? -21.889 -10.159 22.104 1.00 95.94 89 GLY A CA 1
ATOM 606 C C . GLY A 1 89 ? -22.547 -9.077 21.246 1.00 95.94 89 GLY A C 1
ATOM 607 O O . GLY A 1 89 ? -23.032 -9.344 20.145 1.00 95.94 89 GLY A O 1
ATOM 608 N N . THR A 1 90 ? -22.639 -7.854 21.765 1.00 94.25 90 THR A N 1
ATOM 609 C CA . THR A 1 90 ? -23.292 -6.727 21.089 1.00 94.25 90 THR A CA 1
ATOM 610 C C . THR A 1 90 ? -22.628 -5.405 21.453 1.00 94.25 90 THR A C 1
ATOM 612 O O . THR A 1 90 ? -22.722 -4.930 22.585 1.00 94.25 90 THR A O 1
ATOM 615 N N . ILE A 1 91 ? -22.076 -4.743 20.438 1.00 92.75 91 ILE A N 1
ATOM 616 C CA . ILE A 1 91 ? -21.688 -3.333 20.487 1.00 92.75 91 ILE A CA 1
ATOM 617 C C . ILE A 1 91 ? -22.839 -2.486 19.954 1.00 92.75 91 ILE A C 1
ATOM 619 O O . ILE A 1 91 ? -23.343 -2.731 18.859 1.00 92.75 91 ILE A O 1
ATOM 623 N N . ASN A 1 92 ? -23.222 -1.443 20.694 1.00 87.50 92 ASN A N 1
ATOM 624 C CA . ASN A 1 92 ? -24.103 -0.393 20.176 1.00 87.50 92 ASN A CA 1
ATOM 625 C C . ASN A 1 92 ? -23.288 0.863 19.818 1.00 87.50 92 ASN A C 1
ATOM 627 O O . ASN A 1 92 ? -23.093 1.724 20.678 1.00 87.50 92 ASN A O 1
ATOM 631 N N . PRO A 1 93 ? -22.828 1.021 18.564 1.00 85.12 93 PRO A N 1
ATOM 632 C CA . PRO A 1 93 ? -21.915 2.096 18.192 1.00 85.12 93 PRO A CA 1
ATOM 633 C C . PRO A 1 93 ? -22.595 3.463 18.031 1.00 85.12 93 PRO A C 1
ATOM 635 O O . PRO A 1 93 ? -21.940 4.400 17.581 1.00 85.12 93 PRO A O 1
ATOM 638 N N . ALA A 1 94 ? -23.888 3.606 18.358 1.00 88.75 94 ALA A N 1
ATOM 639 C CA . ALA A 1 94 ? -24.660 4.828 18.114 1.00 88.75 94 ALA A CA 1
ATOM 640 C C . ALA A 1 94 ? -23.983 6.097 18.663 1.00 88.75 94 ALA A C 1
ATOM 642 O O . ALA A 1 94 ? -23.978 7.124 17.989 1.00 88.75 94 ALA A O 1
ATOM 643 N N . ASN A 1 95 ? -23.351 5.992 19.835 1.00 94.00 95 ASN A N 1
ATOM 644 C CA . ASN A 1 95 ? -22.666 7.094 20.512 1.00 94.00 95 ASN A CA 1
ATOM 645 C C . ASN A 1 95 ? -21.167 6.818 20.718 1.00 94.00 95 ASN A C 1
ATOM 647 O O . ASN A 1 95 ? -20.565 7.346 21.650 1.00 94.00 95 ASN A O 1
ATOM 651 N N . MET A 1 96 ? -20.561 5.958 19.891 1.00 96.25 96 MET A N 1
ATOM 652 C CA . MET A 1 96 ? -19.148 5.593 20.020 1.00 96.25 96 MET A CA 1
ATOM 653 C C . MET A 1 96 ? -18.336 6.027 18.808 1.00 96.25 96 MET A C 1
ATOM 655 O O . MET A 1 96 ? -18.620 5.620 17.684 1.00 96.25 96 MET A O 1
ATOM 659 N N . SER A 1 97 ? -17.279 6.792 19.064 1.00 97.88 97 SER A N 1
ATOM 660 C CA . SER A 1 97 ? -16.223 7.082 18.102 1.00 97.88 97 SER A CA 1
ATOM 661 C C . SER A 1 97 ? -14.965 6.282 18.442 1.00 97.88 97 SER A C 1
ATOM 663 O O . SER A 1 97 ? -14.640 6.064 19.609 1.00 97.88 97 SER A O 1
ATOM 665 N N . PHE A 1 98 ? -14.246 5.855 17.412 1.00 98.69 98 PHE A N 1
ATOM 666 C CA . PHE A 1 98 ? -13.075 4.993 17.501 1.00 98.69 98 PHE A CA 1
ATOM 667 C C . PHE A 1 98 ? -11.861 5.707 16.914 1.00 98.69 98 PHE A C 1
ATOM 669 O O . PHE A 1 98 ? -11.953 6.321 15.850 1.00 98.69 98 PHE A O 1
ATOM 676 N N . THR A 1 99 ? -10.706 5.579 17.562 1.00 98.88 99 THR A N 1
ATOM 677 C CA . THR A 1 99 ? -9.460 6.161 17.049 1.00 98.88 99 THR A CA 1
ATOM 678 C C . THR A 1 99 ? -8.328 5.152 17.121 1.00 98.88 99 THR A C 1
ATOM 680 O O . THR A 1 99 ? -8.042 4.623 18.190 1.00 98.88 99 THR A O 1
ATOM 683 N N . VAL A 1 100 ? -7.630 4.924 16.011 1.00 98.94 100 VAL A N 1
ATOM 684 C CA . VAL A 1 100 ? -6.275 4.362 16.036 1.00 98.94 100 VAL A CA 1
ATOM 685 C C . VAL A 1 100 ? -5.315 5.538 16.188 1.00 98.94 100 VAL A C 1
ATOM 687 O O . VAL A 1 100 ? -5.168 6.348 15.266 1.00 98.94 100 VAL A O 1
ATOM 690 N N . ASN A 1 101 ? -4.725 5.684 17.376 1.00 98.75 101 ASN A N 1
ATOM 691 C CA . ASN A 1 101 ? -3.881 6.833 17.704 1.00 98.75 101 ASN A CA 1
ATOM 692 C C . ASN A 1 101 ? -2.549 6.819 16.947 1.00 98.75 101 ASN A C 1
ATOM 694 O O . ASN A 1 101 ? -2.137 5.820 16.358 1.00 98.75 101 ASN A O 1
ATOM 698 N N . SER A 1 102 ? -1.856 7.957 16.986 1.00 98.56 102 SER A N 1
ATOM 699 C CA . SER A 1 102 ? -0.525 8.082 16.397 1.00 98.56 102 SER A CA 1
ATOM 700 C C . SER A 1 102 ? 0.443 7.056 16.975 1.00 98.56 102 SER A C 1
ATOM 702 O O . SER A 1 102 ? 0.595 6.963 18.191 1.00 98.56 102 SER A O 1
ATOM 704 N N . GLY A 1 103 ? 1.108 6.308 16.093 1.00 98.12 103 GLY A N 1
ATOM 705 C CA . GLY A 1 103 ? 2.038 5.238 16.449 1.00 98.12 103 GLY A CA 1
ATOM 706 C C . GLY A 1 103 ? 1.373 3.929 16.885 1.00 98.12 103 GLY A C 1
ATOM 707 O O . GLY A 1 103 ? 2.088 2.958 17.103 1.00 98.12 103 GLY A O 1
ATOM 708 N N . ALA A 1 104 ? 0.042 3.875 17.003 1.00 98.88 104 ALA A N 1
ATOM 709 C CA . ALA A 1 104 ? -0.697 2.660 17.338 1.00 98.88 104 ALA A CA 1
ATOM 710 C C . ALA A 1 104 ? -0.983 1.812 16.089 1.00 98.88 104 ALA A C 1
ATOM 712 O O . ALA A 1 104 ? -1.007 2.319 14.962 1.00 98.88 104 ALA A O 1
ATOM 713 N N . SER A 1 105 ? -1.264 0.520 16.280 1.00 98.81 105 SER A N 1
ATOM 714 C CA . SER A 1 105 ? -1.776 -0.323 15.198 1.00 98.81 105 SER A CA 1
ATOM 715 C C . SER A 1 105 ? -2.872 -1.282 15.649 1.00 98.81 105 SER A C 1
ATOM 717 O O . SER A 1 105 ? -2.772 -1.931 16.693 1.00 98.81 105 SER A O 1
ATOM 719 N N . LEU A 1 106 ? -3.922 -1.363 14.829 1.00 98.94 106 LEU A N 1
ATOM 720 C CA . LEU A 1 106 ? -5.111 -2.173 15.055 1.00 98.94 106 LEU A CA 1
ATOM 721 C C . LEU A 1 106 ? -5.358 -3.094 13.860 1.00 98.94 106 LEU A C 1
ATOM 723 O O . LEU A 1 106 ? -5.414 -2.636 12.722 1.00 98.94 106 LEU A O 1
ATOM 727 N N . THR A 1 107 ? -5.558 -4.379 14.124 1.00 98.88 107 THR A N 1
ATOM 728 C CA . THR A 1 107 ? -6.034 -5.356 13.141 1.00 98.88 107 THR A CA 1
ATOM 729 C C . THR A 1 107 ? -7.479 -5.724 13.442 1.00 98.88 107 THR A C 1
ATOM 731 O O . THR A 1 107 ? -7.816 -6.052 14.581 1.00 98.88 107 THR A O 1
ATOM 734 N N . LEU A 1 108 ? -8.342 -5.663 12.434 1.00 98.81 108 LEU A N 1
ATOM 735 C CA . LEU A 1 108 ? -9.725 -6.107 12.550 1.00 98.81 108 LEU A CA 1
ATOM 736 C C . LEU A 1 108 ? -9.792 -7.621 12.350 1.00 98.81 108 LEU A C 1
ATOM 738 O O . LEU A 1 108 ? -9.490 -8.112 11.263 1.00 98.81 108 LEU A O 1
ATOM 742 N N . ASN A 1 109 ? -10.230 -8.347 13.377 1.00 98.56 109 ASN A N 1
ATOM 743 C CA . ASN A 1 109 ? -10.589 -9.763 13.260 1.00 98.56 109 ASN A CA 1
ATOM 744 C C . ASN A 1 109 ? -12.076 -9.949 12.923 1.00 98.56 109 ASN A C 1
ATOM 746 O O . ASN A 1 109 ? -12.459 -10.991 12.399 1.00 98.56 109 ASN A O 1
ATOM 750 N N . ASN A 1 110 ? -12.892 -8.925 13.177 1.00 98.25 110 ASN A N 1
ATOM 751 C CA . ASN A 1 110 ? -14.307 -8.855 12.831 1.00 98.25 110 ASN A CA 1
ATOM 752 C C . ASN A 1 110 ? -14.636 -7.462 12.275 1.00 98.25 110 ASN A C 1
ATOM 754 O O . ASN A 1 110 ? -13.879 -6.510 12.484 1.00 98.25 110 ASN A O 1
ATOM 758 N N . GLY A 1 111 ? -15.764 -7.340 11.571 1.00 97.19 111 GLY A N 1
ATOM 759 C CA . GLY A 1 111 ? -16.276 -6.045 11.124 1.00 97.19 111 GLY A CA 1
ATOM 760 C C . GLY A 1 111 ? -16.662 -5.134 12.293 1.00 97.19 111 GLY A C 1
ATOM 761 O O . GLY A 1 111 ? -16.981 -5.606 13.382 1.00 97.19 111 GLY A O 1
ATOM 762 N N . LEU A 1 112 ? -16.644 -3.824 12.054 1.00 97.44 112 LEU A N 1
ATOM 763 C CA . LEU A 1 112 ? -17.001 -2.806 13.040 1.00 97.44 112 LEU A CA 1
ATOM 764 C C . LEU A 1 112 ? -17.920 -1.762 12.404 1.00 97.44 112 LEU A C 1
ATOM 766 O O . LEU A 1 112 ? -17.579 -1.154 11.393 1.00 97.44 112 LEU A O 1
ATOM 770 N N . SER A 1 113 ? -19.079 -1.521 13.011 1.00 96.56 113 SER A N 1
ATOM 771 C CA . SER A 1 113 ? -20.003 -0.482 12.553 1.00 96.56 113 SER A CA 1
ATOM 772 C C . SER A 1 113 ? -19.751 0.845 13.272 1.00 96.56 113 SER A C 1
ATOM 774 O O . SER A 1 113 ? -19.547 0.874 14.482 1.00 96.56 113 SER A O 1
ATOM 776 N N . VAL A 1 114 ? -19.840 1.953 12.538 1.00 97.81 114 VAL A N 1
ATOM 777 C CA . VAL A 1 114 ? -19.729 3.329 13.037 1.00 97.81 114 VAL A CA 1
ATOM 778 C C . VAL A 1 114 ? -21.105 3.992 12.963 1.00 97.81 114 VAL A C 1
ATOM 780 O O . VAL A 1 114 ? -21.720 4.055 11.894 1.00 97.81 114 VAL A O 1
ATOM 783 N N . GLY A 1 115 ? -21.611 4.456 14.108 1.00 96.38 115 GLY A N 1
ATOM 784 C CA . GLY A 1 115 ? -22.929 5.084 14.218 1.00 96.38 115 GLY A CA 1
ATOM 785 C C . GLY A 1 115 ? -23.028 6.440 13.510 1.00 96.38 115 GLY A C 1
ATOM 786 O O . GLY A 1 115 ? -22.022 7.090 13.229 1.00 96.38 115 GLY A O 1
ATOM 787 N N . THR A 1 116 ? -24.253 6.891 13.230 1.00 96.00 116 THR A N 1
ATOM 788 C CA . THR A 1 116 ? -24.511 8.219 12.647 1.00 96.00 116 THR A CA 1
ATOM 789 C C . THR A 1 116 ? -23.885 9.322 13.502 1.00 96.00 116 THR A C 1
ATOM 791 O O . THR A 1 116 ? -24.065 9.350 14.715 1.00 96.00 116 THR A O 1
ATOM 794 N N . GLY A 1 117 ? -23.154 10.242 12.868 1.00 95.75 117 GLY A N 1
ATOM 795 C CA . GLY A 1 117 ? -22.466 11.336 13.564 1.00 95.75 117 GLY A CA 1
ATOM 796 C C . GLY A 1 117 ? -21.201 10.919 14.323 1.00 95.75 117 GLY A C 1
ATOM 797 O O . GLY A 1 117 ? -20.524 11.784 14.873 1.00 95.75 117 GLY A O 1
ATOM 798 N N . GLN A 1 118 ? -20.854 9.627 14.326 1.00 97.81 118 GLN A N 1
ATOM 799 C CA . GLN A 1 118 ? -19.636 9.106 14.941 1.00 97.81 118 GLN A CA 1
ATOM 800 C C . GLN A 1 118 ? -18.517 8.915 13.922 1.00 97.81 118 GLN A C 1
ATOM 802 O O . GLN A 1 118 ? -18.745 8.888 12.708 1.00 97.81 118 GLN A O 1
ATOM 807 N N . ASN A 1 119 ? -17.295 8.765 14.431 1.00 98.19 119 ASN A N 1
ATOM 808 C CA . ASN A 1 119 ? -16.091 8.692 13.617 1.00 98.19 119 ASN A CA 1
ATOM 809 C C . ASN A 1 119 ? -15.303 7.412 13.894 1.00 98.19 119 ASN A C 1
ATOM 811 O O . ASN A 1 119 ? -15.170 6.998 15.042 1.00 98.19 119 ASN A O 1
ATOM 815 N N . PHE A 1 120 ? -14.718 6.836 12.849 1.00 98.75 120 PHE A N 1
ATOM 816 C CA . PHE A 1 120 ? -13.553 5.970 12.956 1.00 98.75 120 PHE A CA 1
ATOM 817 C C . PHE A 1 120 ? -12.365 6.699 12.332 1.00 98.75 120 PHE A C 1
ATOM 819 O O . PHE A 1 120 ? -12.351 6.940 11.123 1.00 98.75 120 PHE A O 1
ATOM 826 N N . THR A 1 121 ? -11.363 7.036 13.139 1.00 98.88 121 THR A N 1
ATOM 827 C CA . THR A 1 121 ? -10.208 7.823 12.700 1.00 98.88 121 THR A CA 1
ATOM 828 C C . THR A 1 121 ? -8.925 7.010 12.786 1.00 98.88 121 THR A C 1
ATOM 830 O O . THR A 1 121 ? -8.558 6.509 13.847 1.00 98.88 121 THR A O 1
ATOM 833 N N . VAL A 1 122 ? -8.190 6.935 11.680 1.00 98.94 122 VAL A N 1
ATOM 834 C CA . VAL A 1 122 ? -6.791 6.500 11.666 1.00 98.94 122 VAL A CA 1
ATOM 835 C C . VAL A 1 122 ? -5.929 7.755 11.693 1.00 98.94 122 VAL A C 1
ATOM 837 O O . VAL A 1 122 ? -5.948 8.552 10.752 1.00 98.94 122 VAL A O 1
ATOM 840 N N . SER A 1 123 ? -5.227 7.967 12.802 1.00 98.75 123 SER A N 1
ATOM 841 C CA . SER A 1 123 ? -4.407 9.162 13.024 1.00 98.75 123 SER A CA 1
ATOM 842 C C . SER A 1 123 ? -3.113 9.125 12.207 1.00 98.75 123 SER A C 1
ATOM 844 O O . SER A 1 123 ? -2.737 8.090 11.660 1.00 98.75 123 SER A O 1
ATOM 846 N N . ASN A 1 124 ? -2.394 10.251 12.163 1.00 98.50 124 ASN A N 1
ATOM 847 C CA . ASN A 1 124 ? -1.026 10.303 11.639 1.00 98.50 124 ASN A CA 1
ATOM 848 C C . ASN A 1 124 ? -0.157 9.218 12.293 1.00 98.50 124 ASN A C 1
ATOM 850 O O . ASN A 1 124 ? -0.174 9.109 13.513 1.00 98.50 124 ASN A O 1
ATOM 854 N N . ASN A 1 125 ? 0.576 8.419 11.514 1.00 98.19 125 ASN A N 1
ATOM 855 C CA . ASN A 1 125 ? 1.350 7.253 11.958 1.00 98.19 125 ASN A CA 1
ATOM 856 C C . ASN A 1 125 ? 0.538 6.142 12.654 1.00 98.19 125 ASN A C 1
ATOM 858 O O . ASN A 1 125 ? 1.125 5.200 13.184 1.00 98.19 125 ASN A O 1
ATOM 862 N N . GLY A 1 126 ? -0.793 6.232 12.695 1.00 98.81 126 GLY A N 1
ATOM 863 C CA . GLY A 1 126 ? -1.660 5.129 13.099 1.00 98.81 126 GLY A CA 1
ATOM 864 C C . GLY A 1 126 ? -1.808 4.128 11.953 1.00 98.81 126 GLY A C 1
ATOM 865 O O . GLY A 1 126 ? -1.825 4.519 10.786 1.00 98.81 126 GLY A O 1
ATOM 866 N N . THR A 1 127 ? -1.921 2.838 12.265 1.00 98.94 127 THR A N 1
ATOM 867 C CA . THR A 1 127 ? -2.101 1.778 11.259 1.00 98.94 127 THR A CA 1
ATOM 868 C C . THR A 1 127 ? -3.366 0.976 11.521 1.00 98.94 127 THR A C 1
ATOM 870 O O . THR A 1 127 ? -3.506 0.360 12.574 1.00 98.94 127 THR A O 1
ATOM 873 N N . LEU A 1 128 ? -4.266 0.926 10.544 1.00 98.94 128 LEU A N 1
ATOM 874 C CA . LEU A 1 128 ? -5.414 0.026 10.551 1.00 98.94 128 LEU A CA 1
ATOM 875 C C . LEU A 1 128 ? -5.207 -1.075 9.513 1.00 98.94 128 LEU A C 1
ATOM 877 O O . LEU A 1 128 ? -5.108 -0.777 8.329 1.00 98.94 128 LEU A O 1
ATOM 881 N N . ASN A 1 129 ? -5.221 -2.336 9.933 1.00 98.75 129 ASN A N 1
ATOM 882 C CA . ASN A 1 129 ? -5.235 -3.496 9.047 1.00 98.75 129 ASN A CA 1
ATOM 883 C C . ASN A 1 129 ? -6.632 -4.113 9.039 1.00 98.75 129 ASN A C 1
ATOM 885 O O . ASN A 1 129 ? -7.077 -4.663 10.045 1.00 98.75 129 ASN A O 1
ATOM 889 N N . CYS A 1 130 ? -7.327 -4.038 7.907 1.00 98.56 130 CYS A N 1
ATOM 890 C CA . CYS A 1 130 ? -8.701 -4.526 7.828 1.00 98.56 130 CYS A CA 1
ATOM 891 C C . CYS A 1 130 ? -8.785 -6.036 7.558 1.00 98.56 130 CYS A C 1
ATOM 893 O O . CYS A 1 130 ? -9.787 -6.659 7.895 1.00 98.56 130 CYS A O 1
ATOM 895 N N . GLY A 1 131 ? -7.767 -6.636 6.927 1.00 96.75 131 GLY A N 1
ATOM 896 C CA . GLY A 1 131 ? -7.918 -7.972 6.345 1.00 96.75 131 GLY A CA 1
ATOM 897 C C . GLY A 1 131 ? -9.101 -7.976 5.370 1.00 96.75 131 GLY A C 1
ATOM 898 O O . GLY A 1 131 ? -9.241 -7.054 4.571 1.00 96.75 131 GLY A O 1
ATOM 899 N N . THR A 1 132 ? -9.992 -8.958 5.472 1.00 94.12 132 THR A N 1
ATOM 900 C CA . THR A 1 132 ? -11.265 -8.986 4.726 1.00 94.12 132 THR A CA 1
ATOM 901 C C . THR A 1 132 ? -12.436 -8.365 5.499 1.00 94.12 132 THR A C 1
ATOM 903 O O . THR A 1 132 ? -13.568 -8.392 5.025 1.00 94.12 132 THR A O 1
ATOM 906 N N . ASN A 1 133 ? -12.194 -7.815 6.693 1.00 98.06 133 ASN A N 1
ATOM 907 C CA . ASN A 1 133 ? -13.238 -7.218 7.519 1.00 98.06 133 ASN A CA 1
ATOM 908 C C . ASN A 1 133 ? -13.582 -5.800 7.064 1.00 98.06 133 ASN A C 1
ATOM 910 O O . ASN A 1 133 ? -12.775 -5.104 6.442 1.00 98.06 133 ASN A O 1
ATOM 914 N N . VAL A 1 134 ? -14.794 -5.366 7.407 1.00 97.62 134 VAL A N 1
ATOM 915 C CA . VAL A 1 134 ? -15.345 -4.085 6.963 1.00 97.62 134 VAL A CA 1
ATOM 916 C C . VAL A 1 134 ? -15.553 -3.122 8.125 1.00 97.62 134 VAL A C 1
ATOM 918 O O . VAL A 1 134 ? -16.033 -3.515 9.189 1.00 97.62 134 VAL A O 1
ATOM 921 N N . ILE A 1 135 ? -15.238 -1.846 7.903 1.00 98.06 135 ILE A N 1
ATOM 922 C CA . ILE A 1 135 ? -15.759 -0.746 8.717 1.00 98.06 135 ILE A CA 1
ATOM 923 C C . ILE A 1 135 ? -17.004 -0.212 8.017 1.00 98.06 135 ILE A C 1
ATOM 925 O O . ILE A 1 135 ? -16.901 0.354 6.931 1.00 98.06 135 ILE A O 1
ATOM 929 N N . SER A 1 136 ? -18.178 -0.400 8.611 1.00 97.25 136 SER A N 1
ATOM 930 C CA . SER A 1 136 ? -19.478 -0.080 8.006 1.00 97.25 136 SER A CA 1
ATOM 931 C C . SER A 1 136 ? -20.244 0.977 8.805 1.00 97.25 136 SER A C 1
ATOM 933 O O . SER A 1 136 ? -19.746 1.511 9.791 1.00 97.25 136 SER A O 1
ATOM 935 N N . GLY A 1 137 ? -21.487 1.260 8.413 1.00 96.50 137 GLY A N 1
ATOM 936 C CA . GLY A 1 137 ? -22.415 2.087 9.189 1.00 96.50 137 GLY A CA 1
ATOM 937 C C . GLY A 1 137 ? -22.551 3.521 8.680 1.00 96.50 137 GLY A C 1
ATOM 938 O O . GLY A 1 137 ? -21.900 3.942 7.729 1.00 96.50 137 GLY A O 1
ATOM 939 N N . ALA A 1 138 ? -23.450 4.279 9.301 1.00 96.25 138 ALA A N 1
ATOM 940 C CA . ALA A 1 138 ? -23.828 5.612 8.833 1.00 96.25 138 ALA A CA 1
ATOM 941 C C . ALA A 1 138 ? -22.842 6.729 9.225 1.00 96.25 138 ALA A C 1
ATOM 943 O O . ALA A 1 138 ? -23.028 7.881 8.830 1.00 96.25 138 ALA A O 1
ATOM 944 N N . GLY A 1 139 ? -21.820 6.408 10.019 1.00 97.19 139 GLY A N 1
ATOM 945 C CA . GLY A 1 139 ? -20.807 7.356 10.462 1.00 97.19 139 GLY A CA 1
ATOM 946 C C . GLY A 1 139 ? -19.765 7.715 9.405 1.00 97.19 139 GLY A C 1
ATOM 947 O O . GLY A 1 139 ? -19.936 7.504 8.200 1.00 97.19 139 GLY A O 1
ATOM 948 N N . THR A 1 140 ? -18.661 8.271 9.895 1.00 97.62 140 THR A N 1
ATOM 949 C CA . THR A 1 140 ? -17.547 8.753 9.081 1.00 97.62 140 THR A CA 1
ATOM 950 C C . THR A 1 140 ? -16.294 7.933 9.334 1.00 97.62 140 THR A C 1
ATOM 952 O O . THR A 1 140 ? -15.850 7.800 10.469 1.00 97.62 140 THR A O 1
ATOM 955 N N . PHE A 1 141 ? -15.672 7.436 8.271 1.00 98.25 141 PHE A N 1
ATOM 956 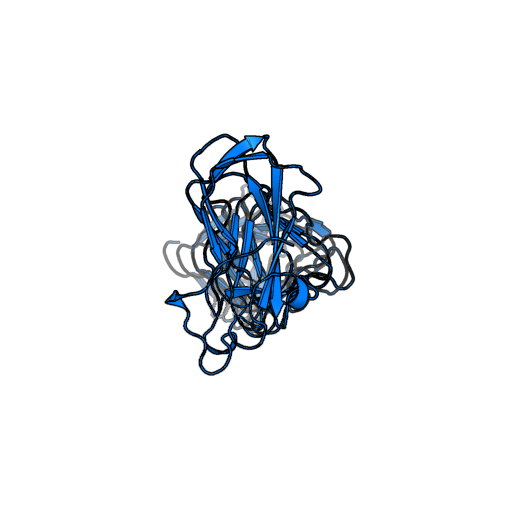C CA . PHE A 1 141 ? -14.299 6.945 8.320 1.00 98.25 141 PHE A CA 1
ATOM 957 C C . PHE A 1 141 ? -13.339 8.049 7.871 1.00 98.25 141 PHE A C 1
ATOM 959 O O . PHE A 1 141 ? -13.570 8.672 6.834 1.00 98.25 141 PHE A O 1
ATOM 966 N N . THR A 1 142 ? -12.253 8.265 8.615 1.00 98.06 142 THR A N 1
ATOM 967 C CA . THR A 1 142 ? -11.203 9.234 8.279 1.00 98.06 142 THR A CA 1
ATOM 968 C C . THR A 1 142 ? -9.822 8.592 8.342 1.00 98.06 142 THR A C 1
ATOM 970 O O . THR A 1 142 ? -9.361 8.189 9.409 1.00 98.06 142 THR A O 1
ATOM 973 N N . LEU A 1 143 ? -9.124 8.566 7.207 1.00 97.81 143 LEU A N 1
ATOM 974 C CA . LEU A 1 143 ? -7.696 8.275 7.124 1.00 97.81 143 LEU A CA 1
ATOM 975 C C . LEU A 1 143 ? -6.922 9.594 7.096 1.00 97.81 143 LEU A C 1
ATOM 977 O O . LEU A 1 143 ? -6.962 10.332 6.112 1.00 97.81 143 LEU A O 1
ATOM 981 N N . SER A 1 144 ? -6.232 9.902 8.193 1.00 97.94 144 SER A N 1
ATOM 982 C CA . SER A 1 144 ? -5.468 11.144 8.330 1.00 97.94 144 SER A CA 1
ATOM 983 C C . SER A 1 144 ? -4.170 11.105 7.521 1.00 97.94 144 SER A C 1
ATOM 985 O O . SER A 1 144 ? -3.653 10.036 7.195 1.00 97.94 144 SER A O 1
ATOM 987 N N . SER A 1 145 ? -3.598 12.282 7.244 1.00 97.31 145 SER A N 1
ATOM 988 C CA . SER A 1 145 ? -2.253 12.396 6.658 1.00 97.31 145 SER A CA 1
ATOM 989 C C . SER A 1 145 ? -1.240 11.627 7.511 1.00 97.31 145 SER A C 1
ATOM 991 O O . SER A 1 145 ? -1.238 11.774 8.731 1.00 97.31 145 SER A O 1
ATOM 993 N N . GLY A 1 146 ? -0.400 10.814 6.871 1.00 97.38 146 GLY A N 1
ATOM 994 C CA . GLY A 1 146 ? 0.565 9.914 7.507 1.00 97.38 146 GLY A CA 1
ATOM 995 C C . GLY A 1 146 ? -0.036 8.656 8.148 1.00 97.38 146 GLY A C 1
ATOM 996 O O . GLY A 1 146 ? 0.710 7.825 8.659 1.00 97.38 146 GLY A O 1
ATOM 997 N N . GLY A 1 147 ? -1.362 8.481 8.141 1.00 98.56 147 GLY A N 1
ATOM 998 C CA . GLY A 1 147 ? -1.999 7.228 8.548 1.00 98.56 147 GLY A CA 1
ATOM 999 C C . GLY A 1 147 ? -1.749 6.103 7.539 1.00 98.56 147 GLY A C 1
ATOM 1000 O O . GLY A 1 147 ? -1.476 6.356 6.364 1.00 98.56 147 GLY A O 1
ATOM 1001 N N . THR A 1 148 ? -1.861 4.853 7.987 1.00 98.81 148 THR A N 1
ATOM 1002 C CA . THR A 1 148 ? -1.713 3.656 7.146 1.00 98.81 148 THR A CA 1
ATOM 1003 C C . THR A 1 148 ? -2.994 2.831 7.138 1.00 98.81 148 THR A C 1
ATOM 1005 O O . THR A 1 148 ? -3.524 2.491 8.198 1.00 98.81 148 THR A O 1
ATOM 1008 N N . LEU A 1 149 ? -3.466 2.474 5.942 1.00 98.50 149 LEU A N 1
ATOM 1009 C CA . LEU A 1 149 ? -4.603 1.580 5.736 1.00 98.50 149 LEU A CA 1
ATOM 1010 C C . LEU A 1 149 ? -4.159 0.302 5.010 1.00 98.50 149 LEU A C 1
ATOM 1012 O O . LEU A 1 149 ? -3.793 0.338 3.836 1.00 98.50 149 LEU A O 1
ATOM 1016 N N . GLY A 1 150 ? -4.215 -0.821 5.722 1.00 98.44 150 GLY A N 1
ATOM 1017 C CA . GLY A 1 150 ? -4.084 -2.175 5.196 1.00 98.44 150 GLY A CA 1
ATOM 1018 C C . GLY A 1 150 ? -5.419 -2.696 4.678 1.00 98.44 150 GLY A C 1
ATOM 1019 O O . GLY A 1 150 ? -6.408 -2.747 5.416 1.00 98.44 150 GLY A O 1
ATOM 1020 N N . ILE A 1 151 ? -5.424 -3.068 3.405 1.00 97.25 151 ILE A N 1
ATOM 1021 C CA . ILE A 1 151 ? -6.594 -3.357 2.587 1.00 97.25 151 ILE A CA 1
ATOM 1022 C C . ILE A 1 151 ? -6.490 -4.798 2.095 1.00 97.25 151 ILE A C 1
ATOM 1024 O O . ILE A 1 151 ? -5.638 -5.106 1.259 1.00 97.25 151 ILE A O 1
ATOM 1028 N N . GLY A 1 152 ? -7.389 -5.661 2.564 1.00 97.12 152 GLY A N 1
ATOM 1029 C CA . GLY A 1 152 ? -7.458 -7.060 2.139 1.00 97.12 152 GLY A CA 1
ATOM 1030 C C . GLY A 1 152 ? -8.698 -7.425 1.322 1.00 97.12 152 GLY A C 1
ATOM 1031 O O . GLY A 1 152 ? -8.767 -8.546 0.824 1.00 97.12 152 GLY A O 1
ATOM 1032 N N . ASP A 1 153 ? -9.660 -6.511 1.156 1.00 95.44 153 ASP A N 1
ATOM 1033 C CA . ASP A 1 153 ? -10.840 -6.737 0.314 1.00 95.44 153 ASP A CA 1
ATOM 1034 C C . ASP A 1 153 ? -10.454 -6.790 -1.182 1.00 95.44 153 ASP A C 1
ATOM 1036 O O . ASP A 1 153 ? -9.620 -5.981 -1.612 1.00 95.44 153 ASP A O 1
ATOM 1040 N N . PRO A 1 154 ? -11.050 -7.688 -1.998 1.00 93.69 154 PRO A N 1
ATOM 1041 C CA . PRO A 1 154 ? -10.765 -7.797 -3.435 1.00 93.69 154 PRO A CA 1
ATOM 1042 C C . PRO A 1 154 ? -11.028 -6.509 -4.224 1.00 93.69 154 PRO A C 1
ATOM 1044 O O . PRO A 1 154 ? -10.354 -6.244 -5.217 1.00 93.69 154 PRO A O 1
ATOM 1047 N N . ASN A 1 155 ? -11.988 -5.696 -3.780 1.00 91.25 155 ASN A N 1
ATOM 1048 C CA . ASN A 1 155 ? -12.350 -4.421 -4.404 1.00 91.25 155 ASN A CA 1
ATOM 1049 C C . ASN A 1 155 ? -11.611 -3.231 -3.774 1.00 91.25 155 ASN A C 1
ATOM 1051 O O . ASN A 1 155 ? -11.932 -2.073 -4.042 1.00 91.25 155 ASN A O 1
ATOM 1055 N N . CYS A 1 156 ? -10.624 -3.506 -2.922 1.00 92.12 156 CYS A N 1
ATOM 1056 C CA . CYS A 1 156 ? -9.827 -2.533 -2.197 1.00 92.12 156 CYS A CA 1
ATOM 1057 C C . CYS A 1 156 ? -10.665 -1.589 -1.310 1.00 92.12 156 CYS A C 1
ATOM 1059 O O . CYS A 1 156 ? -11.110 -1.962 -0.223 1.00 92.12 156 CYS A O 1
ATOM 1061 N N . VAL A 1 157 ? -10.864 -0.345 -1.753 1.00 88.31 157 VAL A N 1
ATOM 1062 C CA . VAL A 1 157 ? -11.698 0.659 -1.083 1.00 88.31 157 VAL A CA 1
ATOM 1063 C C . VAL A 1 157 ? -12.598 1.346 -2.092 1.00 88.31 157 VAL A C 1
ATOM 1065 O O . VAL A 1 157 ? -12.271 1.458 -3.273 1.00 88.31 157 VAL A O 1
ATOM 1068 N N . GLY A 1 158 ? -13.710 1.866 -1.588 1.00 84.69 158 GLY A N 1
ATOM 1069 C CA . GLY A 1 158 ? -14.661 2.625 -2.371 1.00 84.69 158 GLY A CA 1
ATOM 1070 C C . GLY A 1 158 ? -15.020 3.979 -1.768 1.00 84.69 158 GLY A C 1
ATOM 1071 O O . GLY A 1 158 ? -14.894 4.138 -0.559 1.00 84.69 158 GLY A O 1
ATOM 1072 N N . LEU A 1 159 ? -15.530 4.929 -2.565 1.00 81.81 159 LEU A N 1
ATOM 1073 C CA . LEU A 1 159 ? -16.110 6.184 -2.050 1.00 81.81 159 LEU A CA 1
ATOM 1074 C C . LEU A 1 159 ? -17.563 6.070 -1.564 1.00 81.81 159 LEU A C 1
ATOM 1076 O O . LEU A 1 159 ? -18.001 6.909 -0.784 1.00 81.81 159 LEU A O 1
ATOM 1080 N N . SER A 1 160 ? -18.320 5.070 -2.014 1.00 84.62 160 SER A N 1
ATOM 1081 C CA . SER A 1 160 ? -19.712 4.850 -1.607 1.00 84.62 160 SER A CA 1
ATOM 1082 C C . SER A 1 160 ? -20.103 3.370 -1.730 1.00 84.62 160 SER A C 1
ATOM 1084 O O . SER A 1 160 ? -19.310 2.544 -2.190 1.00 84.62 160 SER A O 1
ATOM 1086 N N . GLY A 1 161 ? -21.310 3.022 -1.270 1.00 86.69 161 GLY A N 1
ATOM 1087 C CA . GLY A 1 161 ? -21.885 1.676 -1.399 1.00 86.69 161 GLY A CA 1
ATOM 1088 C C . GLY A 1 161 ? -21.164 0.579 -0.604 1.00 86.69 161 GLY A C 1
ATOM 1089 O O . GLY A 1 161 ? -20.234 0.832 0.156 1.00 86.69 161 GLY A O 1
ATOM 1090 N N . SER A 1 162 ? -21.586 -0.669 -0.774 1.00 89.81 162 SER A N 1
ATOM 1091 C CA . SER A 1 162 ? -21.049 -1.820 -0.029 1.00 89.81 162 SER A CA 1
ATOM 1092 C C . SER A 1 162 ? -19.853 -2.470 -0.736 1.00 89.81 162 SER A C 1
ATOM 1094 O O . SER A 1 162 ? -19.882 -3.658 -1.040 1.00 89.81 162 SER A O 1
ATOM 1096 N N . SER A 1 163 ? -18.823 -1.680 -1.052 1.00 89.19 163 SER A N 1
ATOM 1097 C CA . SER A 1 163 ? -17.611 -2.147 -1.742 1.00 89.19 163 SER A CA 1
ATOM 1098 C C . SER A 1 163 ? -16.344 -1.769 -0.977 1.00 89.19 163 SER A C 1
ATOM 1100 O O . SER A 1 163 ? -16.215 -0.632 -0.510 1.00 89.19 163 SER A O 1
ATOM 1102 N N . GLY A 1 164 ? -15.403 -2.713 -0.887 1.00 92.75 164 GLY A N 1
ATOM 1103 C CA . GLY A 1 164 ? -14.120 -2.543 -0.216 1.00 92.75 164 GLY A CA 1
ATOM 1104 C C . GLY A 1 164 ? -14.184 -2.681 1.307 1.00 92.75 164 GLY A C 1
ATOM 1105 O O . GLY A 1 164 ? -15.246 -2.888 1.899 1.00 92.75 164 GLY A O 1
ATOM 1106 N N . ASN A 1 165 ? -13.030 -2.512 1.959 1.00 95.38 165 ASN A N 1
ATOM 1107 C CA . ASN A 1 165 ? -12.911 -2.598 3.420 1.00 95.38 165 ASN A CA 1
ATOM 1108 C C . ASN A 1 165 ? -13.625 -1.461 4.168 1.00 95.38 165 ASN A C 1
ATOM 1110 O O . ASN A 1 165 ? -14.002 -1.625 5.325 1.00 95.38 165 ASN A O 1
ATOM 1114 N N . ILE A 1 166 ? -13.798 -0.295 3.544 1.00 95.75 166 ILE A N 1
ATOM 1115 C CA . ILE A 1 166 ? -14.446 0.862 4.171 1.00 95.75 166 ILE A CA 1
ATOM 1116 C C . ILE A 1 166 ? -15.791 1.091 3.493 1.00 95.75 166 ILE A C 1
ATOM 1118 O O . ILE A 1 166 ? -15.850 1.508 2.340 1.00 95.75 166 ILE A O 1
ATOM 1122 N N . GLN A 1 167 ? -16.859 0.830 4.238 1.00 95.88 167 GLN A N 1
ATOM 1123 C CA . GLN A 1 167 ? -18.251 0.853 3.795 1.00 95.88 167 GLN A CA 1
ATOM 1124 C C . GLN A 1 167 ? -19.116 1.828 4.605 1.00 95.88 167 GLN A C 1
ATOM 1126 O O . GLN A 1 167 ? -20.343 1.735 4.589 1.00 95.88 167 GLN A O 1
ATOM 1131 N N . THR A 1 168 ? -18.503 2.775 5.320 1.00 96.19 168 THR A N 1
ATOM 1132 C CA . THR A 1 168 ? -19.238 3.851 5.993 1.00 96.19 168 THR A CA 1
ATOM 1133 C C . THR A 1 168 ? -19.953 4.752 4.982 1.00 96.19 168 THR A C 1
ATOM 1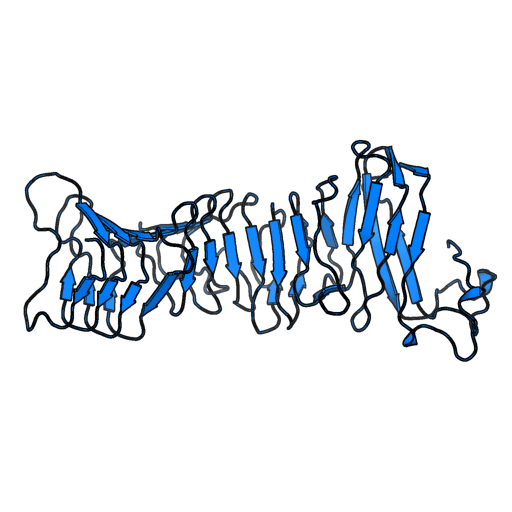135 O O . THR A 1 168 ? -19.555 4.817 3.814 1.00 96.19 168 THR A O 1
ATOM 1138 N N . THR A 1 169 ? -20.994 5.471 5.408 1.00 94.94 169 THR A N 1
ATOM 1139 C CA . THR A 1 169 ? -21.670 6.460 4.548 1.00 94.94 169 THR A CA 1
ATOM 1140 C C . THR A 1 169 ? -20.722 7.586 4.149 1.00 94.94 169 THR A C 1
ATOM 1142 O O . THR A 1 169 ? -20.644 7.925 2.972 1.00 94.94 169 THR A O 1
ATOM 1145 N N . ASN A 1 170 ? -19.967 8.130 5.108 1.00 94.56 170 ASN A N 1
ATOM 1146 C CA . ASN A 1 170 ? -18.979 9.172 4.843 1.00 94.56 170 ASN A CA 1
ATOM 1147 C C . ASN A 1 170 ? -17.571 8.577 4.899 1.00 94.56 170 ASN A C 1
ATOM 1149 O O . ASN A 1 170 ? -17.227 7.858 5.842 1.00 94.56 170 ASN A O 1
ATOM 1153 N N . ARG A 1 171 ? -16.747 8.874 3.893 1.00 93.25 171 ARG A N 1
ATOM 1154 C CA . ARG A 1 171 ? -15.384 8.346 3.763 1.00 93.25 171 ARG A CA 1
ATOM 1155 C C . ARG A 1 171 ? -14.439 9.477 3.406 1.00 93.25 171 ARG A C 1
ATOM 1157 O O . ARG A 1 171 ? -14.636 10.151 2.401 1.00 93.25 171 ARG A O 1
ATOM 1164 N N . SER A 1 172 ? -13.414 9.665 4.221 1.00 93.25 172 SER A N 1
ATOM 1165 C CA . SER A 1 172 ? -12.348 10.629 3.992 1.00 93.25 172 SER A CA 1
ATOM 1166 C C . SER A 1 172 ? -11.032 9.877 3.842 1.00 93.25 172 SER A C 1
ATOM 1168 O O . SER A 1 172 ? -10.470 9.366 4.812 1.00 93.25 172 SER A O 1
ATOM 1170 N N . PHE A 1 173 ? -10.569 9.783 2.599 1.00 92.50 173 PHE A N 1
ATOM 1171 C CA . PHE A 1 173 ? -9.250 9.280 2.238 1.00 92.50 173 PHE A CA 1
ATOM 1172 C C . PHE A 1 173 ? -8.374 10.459 1.831 1.00 92.50 173 PHE A C 1
ATOM 1174 O O . PHE A 1 173 ? -8.847 11.397 1.191 1.00 92.50 173 PHE A O 1
ATOM 1181 N N . THR A 1 174 ? -7.089 10.405 2.160 1.00 92.25 174 THR A N 1
ATOM 1182 C CA . THR A 1 174 ? -6.135 11.446 1.770 1.00 92.25 174 THR A CA 1
ATOM 1183 C C . THR A 1 174 ? -5.022 10.879 0.908 1.00 92.25 174 THR A C 1
ATOM 1185 O O . THR A 1 174 ? -4.550 9.761 1.126 1.00 92.25 174 THR A O 1
ATOM 1188 N N . ALA A 1 175 ? -4.566 11.678 -0.054 1.00 93.06 175 ALA A N 1
ATOM 1189 C CA . ALA A 1 175 ? -3.369 11.384 -0.829 1.00 93.06 175 ALA A CA 1
ATOM 1190 C C . ALA A 1 175 ? -2.132 11.277 0.077 1.00 93.06 175 ALA A C 1
ATOM 1192 O O . ALA A 1 175 ? -1.233 10.507 -0.217 1.00 93.06 175 ALA A O 1
ATOM 1193 N N . ALA A 1 176 ? -2.102 11.972 1.217 1.00 95.81 176 ALA A N 1
ATOM 1194 C CA . ALA A 1 176 ? -0.953 12.004 2.123 1.00 95.81 176 ALA A CA 1
ATOM 1195 C C . ALA A 1 176 ? -0.830 10.803 3.077 1.00 95.81 176 ALA A C 1
ATOM 1197 O O . ALA A 1 176 ? -0.125 10.893 4.078 1.00 95.81 176 ALA A O 1
ATOM 1198 N N . ALA A 1 177 ? -1.521 9.700 2.795 1.00 96.56 177 ALA A N 1
ATOM 1199 C CA . ALA A 1 177 ? -1.499 8.476 3.590 1.00 96.56 177 ALA A CA 1
ATOM 1200 C C . ALA A 1 177 ? -0.729 7.342 2.892 1.00 96.56 177 ALA A C 1
ATOM 1202 O O . ALA A 1 177 ? -0.343 7.441 1.722 1.00 96.56 177 ALA A O 1
ATOM 1203 N N . THR A 1 178 ? -0.537 6.247 3.626 1.00 97.81 178 THR A N 1
ATOM 1204 C CA . THR A 1 178 ? 0.013 4.990 3.118 1.00 97.81 178 THR A CA 1
ATOM 1205 C C . THR A 1 178 ? -1.108 3.980 2.893 1.00 97.81 178 THR A C 1
ATOM 1207 O O . THR A 1 178 ? -1.879 3.682 3.807 1.00 97.81 178 THR A O 1
ATOM 1210 N N . TYR A 1 179 ? -1.166 3.407 1.694 1.00 97.50 179 TYR A N 1
ATOM 1211 C CA . TYR A 1 179 ? -2.106 2.343 1.339 1.00 97.50 179 TYR A CA 1
ATOM 1212 C C . TYR A 1 179 ? -1.338 1.037 1.139 1.00 97.50 179 TYR A C 1
ATOM 1214 O O . TYR A 1 179 ? -0.351 1.002 0.403 1.00 97.50 179 TYR A O 1
ATOM 1222 N N . VAL A 1 180 ? -1.777 -0.037 1.793 1.00 98.31 180 VAL A N 1
ATOM 1223 C CA . VAL A 1 180 ? -1.149 -1.361 1.705 1.00 98.31 180 VAL A CA 1
ATOM 1224 C C . VAL A 1 180 ? -2.166 -2.340 1.134 1.00 98.31 180 VAL A C 1
ATOM 1226 O O . VAL A 1 180 ? -3.150 -2.659 1.793 1.00 98.31 180 VAL A O 1
ATOM 1229 N N . LEU A 1 181 ? -1.933 -2.813 -0.088 1.00 97.75 181 LEU A N 1
ATOM 1230 C CA . LEU A 1 181 ? -2.760 -3.828 -0.738 1.00 97.75 181 LEU A CA 1
ATOM 1231 C C . LEU A 1 181 ? -2.227 -5.204 -0.335 1.00 97.75 181 LEU A C 1
ATOM 1233 O O . LEU A 1 181 ? -1.198 -5.647 -0.848 1.00 97.75 181 LEU A O 1
ATOM 1237 N N . ASN A 1 182 ? -2.875 -5.819 0.655 1.00 97.94 182 ASN A N 1
ATOM 1238 C CA . ASN A 1 182 ? -2.427 -7.038 1.331 1.00 97.94 182 ASN A CA 1
ATOM 1239 C C . ASN A 1 182 ? -3.518 -8.110 1.447 1.00 97.94 182 ASN A C 1
ATOM 1241 O O . ASN A 1 182 ? -3.584 -8.837 2.441 1.00 97.94 182 ASN A O 1
ATOM 1245 N N . GLY A 1 183 ? -4.382 -8.201 0.435 1.00 97.69 183 GLY A N 1
ATOM 1246 C CA . GLY A 1 183 ? -5.352 -9.287 0.316 1.00 97.69 183 GLY A CA 1
ATOM 1247 C C . GLY A 1 183 ? -4.699 -10.658 0.133 1.00 97.69 183 GLY A C 1
ATOM 1248 O O . GLY A 1 183 ? -3.514 -10.780 -0.170 1.00 97.69 183 GLY A O 1
ATOM 1249 N N . THR A 1 184 ? -5.503 -11.705 0.315 1.00 96.81 184 THR A N 1
ATOM 1250 C CA . THR A 1 184 ? -5.120 -13.110 0.071 1.00 96.81 184 THR A CA 1
ATOM 1251 C C . THR A 1 184 ? -5.667 -13.657 -1.250 1.00 96.81 184 THR A C 1
ATOM 1253 O O . THR A 1 184 ? -5.390 -14.795 -1.621 1.00 96.81 184 THR A O 1
ATOM 1256 N N . VAL A 1 185 ? -6.451 -12.847 -1.959 1.00 97.62 185 VAL A N 1
ATOM 1257 C CA . VAL A 1 185 ? -7.018 -13.112 -3.286 1.00 97.62 185 VAL A CA 1
ATOM 1258 C C . VAL A 1 185 ? -6.686 -11.934 -4.208 1.00 97.62 185 VAL A C 1
ATOM 1260 O O . VAL A 1 185 ? -6.305 -10.875 -3.693 1.00 97.62 185 VAL A O 1
ATOM 1263 N N . PRO A 1 186 ? -6.813 -12.072 -5.542 1.00 97.00 186 PRO A N 1
ATOM 1264 C CA . PRO A 1 186 ? -6.499 -10.981 -6.455 1.00 97.00 186 PRO A CA 1
ATOM 1265 C C . PRO A 1 186 ? -7.274 -9.713 -6.098 1.00 97.00 186 PRO A C 1
ATOM 1267 O O . PRO A 1 186 ? -8.491 -9.751 -5.907 1.00 97.00 186 PRO A O 1
ATOM 1270 N N . GLN A 1 187 ? -6.560 -8.595 -6.008 1.00 95.75 187 GLN A N 1
ATOM 1271 C CA . GLN A 1 187 ? -7.156 -7.292 -5.736 1.00 95.75 187 GLN A CA 1
ATOM 1272 C C . GLN A 1 187 ? -7.234 -6.463 -7.009 1.00 95.75 187 GLN A C 1
ATOM 1274 O O . GLN A 1 187 ? -6.278 -6.392 -7.783 1.00 95.75 187 GLN A O 1
ATOM 1279 N N . PHE A 1 188 ? -8.369 -5.807 -7.220 1.00 92.50 188 PHE A N 1
ATOM 1280 C CA . PHE A 1 188 ? -8.594 -4.944 -8.366 1.00 92.50 188 PHE A CA 1
ATOM 1281 C C . PHE A 1 188 ? -8.790 -3.500 -7.918 1.00 92.50 188 PHE A C 1
ATOM 1283 O O . PHE A 1 188 ? -9.785 -3.138 -7.291 1.00 92.50 188 PHE A O 1
ATOM 1290 N N . VAL A 1 189 ? -7.844 -2.647 -8.295 1.00 88.75 189 VAL A N 1
ATOM 1291 C CA . VAL A 1 189 ? -7.931 -1.204 -8.097 1.00 88.75 189 VAL A CA 1
ATOM 1292 C C . VAL A 1 189 ? -8.697 -0.610 -9.276 1.00 88.75 189 VAL A C 1
ATOM 1294 O O . VAL A 1 189 ? -8.088 -0.105 -10.216 1.00 88.75 189 VAL A O 1
ATOM 1297 N N . GLY A 1 190 ? -10.030 -0.699 -9.284 1.00 71.75 190 GLY A N 1
ATOM 1298 C CA . GLY A 1 190 ? -10.789 -0.050 -10.360 1.00 71.75 190 GLY A CA 1
ATOM 1299 C C . GLY A 1 190 ? -12.284 -0.320 -10.530 1.00 71.75 190 GLY A C 1
ATOM 1300 O O . GLY A 1 190 ? -12.855 0.264 -11.447 1.00 71.75 190 GLY A O 1
ATOM 1301 N N . VAL A 1 191 ? -12.959 -1.181 -9.755 1.00 51.56 191 VAL A N 1
ATOM 1302 C CA . VAL A 1 191 ? -14.393 -1.433 -10.014 1.00 51.56 191 VAL A CA 1
ATOM 1303 C C . VAL A 1 191 ? -15.276 -0.416 -9.289 1.00 51.56 191 VAL A C 1
ATOM 1305 O O . VAL A 1 191 ? -15.382 -0.402 -8.067 1.00 51.56 191 VAL A O 1
ATOM 1308 N N . GLY A 1 192 ? -15.939 0.436 -10.075 1.00 48.31 192 GLY A N 1
ATOM 1309 C CA . GLY A 1 192 ? -17.153 1.152 -9.677 1.00 48.31 192 GLY A CA 1
ATOM 1310 C C . GLY A 1 192 ? -16.986 2.505 -8.989 1.00 48.31 192 GLY A C 1
ATOM 1311 O O . GLY A 1 192 ? -18.001 3.155 -8.751 1.00 48.31 192 GLY A O 1
ATOM 1312 N N . LEU A 1 193 ? -15.770 2.961 -8.666 1.00 47.12 193 LEU A N 1
ATOM 1313 C CA . LEU A 1 193 ? -15.586 4.213 -7.923 1.00 47.12 193 LEU A CA 1
ATOM 1314 C C . LEU A 1 193 ? -14.461 5.065 -8.521 1.00 47.12 193 LEU A C 1
ATOM 1316 O O . LEU A 1 193 ? -13.281 4.734 -8.439 1.00 47.12 193 LEU A O 1
ATOM 1320 N N . SER A 1 194 ? -14.840 6.226 -9.061 1.00 49.75 194 SER A N 1
ATOM 1321 C CA . SER A 1 194 ? -13.986 7.410 -9.037 1.00 49.75 194 SER A CA 1
ATOM 1322 C C . SER A 1 194 ? -13.600 7.644 -7.576 1.00 49.75 194 SER A C 1
ATOM 1324 O O . SER A 1 194 ? -14.469 8.017 -6.798 1.00 49.75 194 SER A O 1
ATOM 1326 N N . GLY A 1 195 ? -12.359 7.367 -7.172 1.00 53.91 195 GLY A N 1
ATOM 1327 C CA . GLY A 1 195 ? -11.883 7.716 -5.828 1.00 53.91 195 GLY A CA 1
ATOM 1328 C C . GLY A 1 195 ? -11.216 6.633 -4.986 1.00 53.91 195 GLY A C 1
ATOM 1329 O O . GLY A 1 195 ? -11.088 6.823 -3.779 1.00 53.91 195 GLY A O 1
ATOM 1330 N N . PHE A 1 196 ? -10.660 5.582 -5.592 1.00 66.62 196 PHE A N 1
ATOM 1331 C CA . PHE A 1 196 ? -9.331 5.198 -5.108 1.00 66.62 196 PHE A CA 1
ATOM 1332 C C . PHE A 1 196 ? -8.389 6.376 -5.416 1.00 66.62 196 PHE A C 1
ATOM 1334 O O . PHE A 1 196 ? -8.464 6.897 -6.536 1.00 66.62 196 PHE A O 1
ATOM 1341 N N . PRO A 1 197 ? -7.566 6.866 -4.472 1.00 66.56 197 PRO A N 1
ATOM 1342 C CA . PRO A 1 197 ? -6.730 8.017 -4.758 1.00 66.56 197 PRO A CA 1
ATOM 1343 C C . PRO A 1 197 ? -5.772 7.671 -5.902 1.00 66.56 197 PRO A C 1
ATOM 1345 O O . PRO A 1 197 ? -4.859 6.866 -5.763 1.00 66.56 197 PRO A O 1
ATOM 1348 N N . VAL A 1 198 ? -5.992 8.308 -7.054 1.00 80.44 198 VAL A N 1
ATOM 1349 C CA . VAL A 1 198 ? -5.123 8.224 -8.244 1.00 80.44 198 VAL A CA 1
ATOM 1350 C C . VAL A 1 198 ? -3.745 8.844 -7.990 1.00 80.44 198 VAL A C 1
ATOM 1352 O O . VAL A 1 198 ? -2.851 8.745 -8.824 1.00 80.44 198 VAL A O 1
ATOM 1355 N N . PHE A 1 199 ? -3.578 9.491 -6.835 1.00 88.81 199 PHE A N 1
ATOM 1356 C CA . PHE A 1 199 ? -2.353 10.099 -6.351 1.00 88.81 199 PHE A CA 1
ATOM 1357 C C . PHE A 1 199 ? -2.214 9.821 -4.852 1.00 88.81 199 PHE A C 1
ATOM 1359 O O . PHE A 1 199 ? -3.037 10.290 -4.065 1.00 88.81 199 PHE A O 1
ATOM 1366 N N . VAL A 1 200 ? -1.201 9.053 -4.454 1.00 92.94 200 VAL A N 1
ATOM 1367 C CA . VAL A 1 200 ? -0.942 8.676 -3.054 1.00 92.94 200 VAL A CA 1
ATOM 1368 C C . VAL A 1 200 ? 0.507 8.925 -2.672 1.00 92.94 200 VAL A C 1
ATOM 1370 O O . VAL A 1 200 ? 1.398 8.904 -3.517 1.00 92.94 200 VAL A O 1
ATOM 1373 N N . GLN A 1 201 ? 0.762 9.148 -1.387 1.00 96.00 201 GLN A N 1
ATOM 1374 C CA . GLN A 1 201 ? 2.107 9.322 -0.872 1.00 96.00 201 GLN A CA 1
ATOM 1375 C C . GLN A 1 201 ? 2.822 7.986 -0.939 1.00 96.00 201 GLN A C 1
ATOM 1377 O O . GLN A 1 201 ? 3.812 7.868 -1.646 1.00 96.00 201 GLN A O 1
ATOM 1382 N N . ASN A 1 202 ? 2.293 6.961 -0.274 1.00 97.88 202 ASN A N 1
ATOM 1383 C CA . ASN A 1 202 ? 2.922 5.649 -0.277 1.00 97.88 202 ASN A CA 1
ATOM 1384 C C . ASN A 1 202 ? 1.928 4.574 -0.699 1.00 97.88 202 ASN A C 1
ATOM 1386 O O . ASN A 1 202 ? 0.779 4.552 -0.251 1.00 97.88 202 ASN A O 1
ATOM 1390 N N . LEU A 1 203 ? 2.411 3.653 -1.525 1.00 97.56 203 LEU A N 1
ATOM 1391 C CA . LEU A 1 203 ? 1.684 2.459 -1.926 1.00 97.56 203 LEU A CA 1
ATOM 1392 C C . LEU A 1 203 ? 2.563 1.244 -1.677 1.00 97.56 203 LEU A C 1
ATOM 1394 O O . LEU A 1 203 ? 3.695 1.191 -2.147 1.00 97.56 203 LEU A O 1
ATOM 1398 N N . THR A 1 204 ? 2.033 0.255 -0.971 1.00 98.56 204 THR A N 1
ATOM 1399 C CA . THR A 1 204 ? 2.687 -1.040 -0.791 1.00 98.56 204 THR A CA 1
ATOM 1400 C C . THR A 1 204 ? 1.862 -2.129 -1.457 1.00 98.56 204 THR A C 1
ATOM 1402 O O . THR A 1 204 ? 0.685 -2.299 -1.141 1.00 98.56 204 THR A O 1
ATOM 1405 N N . ILE A 1 205 ? 2.493 -2.879 -2.355 1.00 98.56 205 ILE A N 1
ATOM 1406 C CA . ILE A 1 205 ? 1.954 -4.101 -2.948 1.00 98.56 205 ILE A CA 1
ATOM 1407 C C . ILE A 1 205 ? 2.492 -5.279 -2.140 1.00 98.56 205 ILE A C 1
ATOM 1409 O O . ILE A 1 205 ? 3.697 -5.544 -2.130 1.00 98.56 205 ILE A O 1
ATOM 1413 N N . ASN A 1 206 ? 1.603 -5.951 -1.417 1.00 98.62 206 ASN A N 1
ATOM 1414 C CA . ASN A 1 206 ? 1.927 -7.092 -0.569 1.00 98.62 206 ASN A CA 1
ATOM 1415 C C . ASN A 1 206 ? 0.843 -8.174 -0.674 1.00 98.62 206 ASN A C 1
ATOM 1417 O O . ASN A 1 206 ? 0.313 -8.641 0.331 1.00 98.62 206 ASN A O 1
ATOM 1421 N N . ASN A 1 207 ? 0.490 -8.536 -1.903 1.00 98.44 207 ASN A N 1
ATOM 1422 C CA . ASN A 1 207 ? -0.549 -9.509 -2.200 1.00 98.44 207 ASN A CA 1
ATOM 1423 C C . ASN A 1 207 ? -0.018 -10.500 -3.235 1.00 98.44 207 ASN A C 1
ATOM 1425 O O . ASN A 1 207 ? 0.009 -10.201 -4.427 1.00 98.44 207 ASN A O 1
ATOM 1429 N N . SER A 1 208 ? 0.370 -11.692 -2.782 1.00 97.88 208 SER A N 1
ATOM 1430 C CA . SER A 1 208 ? 0.931 -12.746 -3.633 1.00 97.88 208 SER A CA 1
ATOM 1431 C C . SER A 1 208 ? -0.035 -13.266 -4.703 1.00 97.88 208 SER A C 1
ATOM 1433 O O . SER A 1 208 ? 0.425 -13.804 -5.706 1.00 97.88 208 SER A O 1
ATOM 1435 N N . ALA A 1 209 ? -1.349 -13.078 -4.534 1.00 98.19 209 ALA A N 1
ATOM 1436 C CA . ALA A 1 209 ? -2.352 -13.394 -5.551 1.00 98.19 209 ALA A CA 1
ATOM 1437 C C . ALA A 1 209 ? -2.450 -12.318 -6.653 1.00 98.19 209 ALA A C 1
ATOM 1439 O O . ALA A 1 209 ? -3.133 -12.515 -7.657 1.00 98.19 209 ALA A O 1
ATOM 1440 N N . GLY A 1 210 ? -1.743 -11.199 -6.487 1.00 98.06 210 GLY A N 1
ATOM 1441 C CA . GLY A 1 210 ? -1.616 -10.132 -7.468 1.00 98.06 210 GLY A CA 1
ATOM 1442 C C . GLY A 1 210 ? -2.568 -8.962 -7.239 1.00 98.06 210 GLY A C 1
ATOM 1443 O O . GLY A 1 210 ? -3.643 -9.074 -6.646 1.00 98.06 210 GLY A O 1
ATOM 1444 N N . VAL A 1 211 ? -2.155 -7.811 -7.761 1.00 97.31 211 VAL A N 1
ATOM 1445 C CA . VAL A 1 211 ? -2.946 -6.581 -7.813 1.00 97.31 211 VAL A CA 1
ATOM 1446 C C . VAL A 1 211 ? -3.101 -6.184 -9.271 1.00 97.31 211 VAL A C 1
ATOM 1448 O O . VAL A 1 211 ? -2.139 -6.242 -10.030 1.00 97.31 211 VAL A O 1
ATOM 1451 N N . THR A 1 212 ? -4.291 -5.762 -9.680 1.00 96.06 212 THR A N 1
ATOM 1452 C CA . THR A 1 212 ? -4.543 -5.247 -11.029 1.00 96.06 212 THR A CA 1
ATOM 1453 C C . THR A 1 212 ? -5.051 -3.818 -10.962 1.00 96.06 212 THR A C 1
ATOM 1455 O O . THR A 1 212 ? -5.987 -3.522 -10.222 1.00 96.06 212 THR A O 1
ATOM 1458 N N . LEU A 1 213 ? -4.448 -2.932 -11.750 1.00 93.94 213 LEU A N 1
ATOM 1459 C CA . LEU A 1 213 ? -4.898 -1.556 -11.898 1.00 93.94 213 LEU A CA 1
ATOM 1460 C C . LEU A 1 213 ? -5.949 -1.451 -13.002 1.00 93.94 213 LEU A C 1
ATOM 1462 O O . LEU A 1 213 ? -5.668 -1.706 -14.171 1.00 93.94 213 LEU A O 1
ATOM 1466 N N . GLY A 1 214 ? -7.145 -1.003 -12.634 1.00 90.88 214 GLY A N 1
ATOM 1467 C CA . GLY A 1 214 ? -8.176 -0.533 -13.559 1.00 90.88 214 GLY A CA 1
ATOM 1468 C C . GLY A 1 214 ? -8.023 0.942 -13.943 1.00 90.88 214 GLY A C 1
ATOM 1469 O O . GLY A 1 214 ? -8.719 1.401 -14.843 1.00 90.88 214 GLY A O 1
ATOM 1470 N N . ILE A 1 215 ? -7.105 1.671 -13.301 1.00 89.25 215 ILE A N 1
ATOM 1471 C CA . ILE A 1 215 ? -6.814 3.094 -13.531 1.00 89.25 215 ILE A CA 1
ATOM 1472 C C . ILE A 1 215 ? -5.313 3.383 -13.408 1.00 89.25 215 ILE A C 1
ATOM 1474 O O . ILE A 1 215 ? -4.609 2.731 -12.639 1.00 89.25 215 ILE A O 1
ATOM 1478 N N . THR A 1 216 ? -4.816 4.393 -14.125 1.00 91.88 216 THR A N 1
ATOM 1479 C CA . THR A 1 216 ? -3.460 4.925 -13.906 1.00 91.88 216 THR A CA 1
ATOM 1480 C C . THR A 1 216 ? -3.348 5.527 -12.510 1.00 91.88 216 THR A C 1
ATOM 1482 O O . THR A 1 216 ? -4.219 6.284 -12.081 1.00 91.88 216 THR A O 1
ATOM 1485 N N . MET A 1 217 ? -2.257 5.213 -11.813 1.00 92.12 217 MET A N 1
ATOM 1486 C CA . MET A 1 217 ? -1.989 5.702 -10.464 1.00 92.12 217 MET A CA 1
ATOM 1487 C C . MET A 1 217 ? -0.634 6.383 -10.378 1.00 92.12 217 MET A C 1
ATOM 1489 O O . MET A 1 217 ? 0.304 6.026 -11.085 1.00 92.12 217 MET A O 1
ATOM 1493 N N . SER A 1 218 ? -0.521 7.323 -9.451 1.00 94.31 218 SER A N 1
ATOM 1494 C CA . SER A 1 218 ? 0.693 8.075 -9.184 1.00 94.31 218 SER A CA 1
ATOM 1495 C C . SER A 1 218 ? 1.062 7.997 -7.701 1.00 94.31 218 SER A C 1
ATOM 1497 O O . SER A 1 218 ? 0.217 8.154 -6.824 1.00 94.31 218 SER A O 1
ATOM 1499 N N . VAL A 1 219 ? 2.340 7.765 -7.421 1.00 97.44 219 VAL A N 1
ATOM 1500 C CA . VAL A 1 219 ? 2.924 7.628 -6.087 1.00 97.44 219 VAL A CA 1
ATOM 1501 C C . VAL A 1 219 ? 4.004 8.694 -5.924 1.00 97.44 219 VAL A C 1
ATOM 1503 O O . VAL A 1 219 ? 4.997 8.687 -6.654 1.00 97.44 219 VAL A O 1
ATOM 1506 N N . TYR A 1 220 ? 3.812 9.631 -4.994 1.00 95.94 220 TYR A N 1
ATOM 1507 C CA . TYR A 1 220 ? 4.725 10.772 -4.819 1.00 95.94 220 TYR A CA 1
ATOM 1508 C C . TYR A 1 220 ? 5.682 10.667 -3.634 1.00 95.94 220 TYR A C 1
ATOM 1510 O O . TYR A 1 220 ? 6.584 11.493 -3.506 1.00 95.94 220 TYR A O 1
ATOM 1518 N N . GLY A 1 221 ? 5.498 9.667 -2.781 1.00 96.38 221 GLY A N 1
ATOM 1519 C CA . GLY A 1 221 ? 6.467 9.191 -1.801 1.00 96.38 221 GLY A CA 1
ATOM 1520 C C . GLY A 1 221 ? 7.123 7.916 -2.323 1.00 96.38 221 GLY A C 1
ATOM 1521 O O . GLY A 1 221 ? 7.909 7.984 -3.270 1.00 96.38 221 GLY A O 1
ATOM 1522 N N . THR A 1 222 ? 6.794 6.770 -1.723 1.00 97.75 222 THR A N 1
ATOM 1523 C CA . THR A 1 222 ? 7.429 5.480 -2.029 1.00 97.75 222 THR A CA 1
ATOM 1524 C C . THR A 1 222 ? 6.439 4.435 -2.550 1.00 97.75 222 THR A C 1
ATOM 1526 O O . THR A 1 222 ? 5.417 4.156 -1.919 1.00 97.75 222 THR A O 1
ATOM 1529 N N . LEU A 1 223 ? 6.779 3.802 -3.680 1.00 98.56 223 LEU A N 1
ATOM 1530 C CA . LEU A 1 223 ? 6.172 2.541 -4.117 1.00 98.56 223 LEU A CA 1
ATOM 1531 C C . LEU A 1 223 ? 6.985 1.361 -3.569 1.00 98.56 223 LEU A C 1
ATOM 1533 O O . LEU A 1 223 ? 8.157 1.195 -3.903 1.00 98.56 223 LEU A O 1
ATOM 1537 N N . THR A 1 224 ? 6.360 0.515 -2.761 1.00 98.69 224 THR A N 1
ATOM 1538 C CA . THR A 1 224 ? 6.988 -0.679 -2.189 1.00 98.69 224 THR A CA 1
ATOM 1539 C C . THR A 1 224 ? 6.404 -1.932 -2.828 1.00 98.69 224 THR A C 1
ATOM 1541 O O . THR A 1 224 ? 5.200 -2.168 -2.752 1.00 98.69 224 THR A O 1
ATOM 1544 N N . LEU A 1 225 ? 7.257 -2.755 -3.436 1.00 98.75 225 LEU A N 1
ATOM 1545 C CA . LEU A 1 225 ? 6.887 -4.048 -4.013 1.00 98.75 225 LEU A CA 1
ATOM 1546 C C . LEU A 1 225 ? 7.385 -5.172 -3.098 1.00 98.75 225 LEU A C 1
ATOM 1548 O O . LEU A 1 225 ? 8.492 -5.688 -3.277 1.00 98.75 225 LEU A O 1
ATOM 1552 N N . SER A 1 226 ? 6.570 -5.566 -2.120 1.00 98.38 226 SER A N 1
ATOM 1553 C CA . SER A 1 226 ? 6.919 -6.596 -1.130 1.00 98.38 226 SER A CA 1
ATOM 1554 C C . SER A 1 226 ? 6.556 -8.012 -1.573 1.00 98.38 226 SER A C 1
ATOM 1556 O O . SER A 1 226 ? 7.350 -8.929 -1.378 1.00 98.38 226 SER A O 1
ATOM 1558 N N . SER A 1 227 ? 5.368 -8.203 -2.150 1.00 98.00 227 SER A N 1
ATOM 1559 C CA . SER A 1 227 ? 4.893 -9.516 -2.590 1.00 98.00 227 SER A CA 1
ATOM 1560 C C . SER A 1 227 ? 3.838 -9.392 -3.685 1.00 98.00 227 SER A C 1
ATOM 1562 O O . SER A 1 227 ? 2.899 -8.605 -3.553 1.00 98.00 227 SER A O 1
ATOM 1564 N N . GLY A 1 228 ? 3.975 -10.226 -4.716 1.00 98.25 228 GLY A N 1
ATOM 1565 C CA . GLY A 1 228 ? 3.029 -10.375 -5.812 1.00 98.25 228 GLY A CA 1
ATOM 1566 C C . GLY A 1 228 ? 3.209 -9.393 -6.960 1.00 98.25 228 GLY A C 1
ATOM 1567 O O . GLY A 1 228 ? 3.948 -8.412 -6.891 1.00 98.25 228 GLY A O 1
ATOM 1568 N N . VAL A 1 229 ? 2.520 -9.690 -8.057 1.00 98.62 229 VAL A N 1
ATOM 1569 C CA . VAL A 1 229 ? 2.631 -8.927 -9.300 1.00 98.62 229 VAL A CA 1
ATOM 1570 C C . VAL A 1 229 ? 1.634 -7.769 -9.305 1.00 98.62 229 VAL A C 1
ATOM 1572 O O . VAL A 1 229 ? 0.439 -7.969 -9.075 1.00 98.62 229 VAL A O 1
ATOM 1575 N N . LEU A 1 230 ? 2.121 -6.563 -9.608 1.00 98.62 230 LEU A N 1
ATOM 1576 C CA . LEU A 1 230 ? 1.295 -5.400 -9.929 1.00 98.62 230 LEU A CA 1
ATOM 1577 C C . LEU A 1 230 ? 1.055 -5.355 -11.442 1.00 98.62 230 LEU A C 1
ATOM 1579 O O . LEU A 1 230 ? 1.937 -4.973 -12.206 1.00 98.62 230 LEU A O 1
ATOM 1583 N N . ASN A 1 231 ? -0.142 -5.730 -11.874 1.00 98.25 231 ASN A N 1
ATOM 1584 C CA . ASN A 1 231 ? -0.556 -5.711 -13.271 1.00 98.25 231 ASN A CA 1
ATOM 1585 C C . ASN A 1 231 ? -1.107 -4.330 -13.624 1.00 98.25 231 ASN A C 1
ATOM 1587 O O . ASN A 1 231 ? -2.108 -3.899 -13.046 1.00 98.25 231 ASN A O 1
ATOM 1591 N N . THR A 1 232 ? -0.492 -3.637 -14.582 1.00 96.94 232 THR A N 1
ATOM 1592 C CA . THR A 1 232 ? -0.990 -2.317 -15.004 1.00 96.94 232 THR A CA 1
ATOM 1593 C C . THR A 1 232 ? -1.904 -2.389 -16.224 1.00 96.94 232 THR A C 1
ATOM 1595 O O . THR A 1 232 ? -2.720 -1.494 -16.419 1.00 96.94 232 THR A O 1
ATOM 1598 N N . GLY A 1 233 ? -1.827 -3.449 -17.036 1.00 94.62 233 GLY A N 1
ATOM 1599 C CA . GLY A 1 233 ? -2.601 -3.540 -18.277 1.00 94.62 233 GLY A CA 1
ATOM 1600 C C . GLY A 1 233 ? -2.308 -2.344 -19.190 1.00 94.62 233 GLY A C 1
ATOM 1601 O O . GLY A 1 233 ? -1.151 -2.051 -19.477 1.00 94.62 233 GLY A O 1
ATOM 1602 N N . THR A 1 234 ? -3.348 -1.621 -19.613 1.00 92.69 234 THR A N 1
ATOM 1603 C CA . THR A 1 234 ? -3.210 -0.368 -20.384 1.00 92.69 234 THR A CA 1
ATOM 1604 C C . THR A 1 234 ? -2.922 0.859 -19.515 1.00 92.69 234 THR A C 1
ATOM 1606 O O . THR A 1 234 ? -2.703 1.946 -20.044 1.00 92.69 234 THR A O 1
ATOM 1609 N N . ASN A 1 235 ? -2.974 0.713 -18.191 1.00 94.31 235 ASN A N 1
ATOM 1610 C CA . ASN A 1 235 ? -2.697 1.776 -17.237 1.00 94.31 235 ASN A CA 1
ATOM 1611 C C . ASN A 1 235 ? -1.202 1.863 -16.924 1.00 94.31 235 ASN A C 1
ATOM 1613 O O . ASN A 1 235 ? -0.393 1.013 -17.308 1.00 94.31 235 ASN A O 1
ATOM 1617 N N . LEU A 1 236 ? -0.854 2.904 -16.176 1.00 93.50 236 LEU A N 1
ATOM 1618 C CA . LEU A 1 236 ? 0.503 3.207 -15.755 1.00 93.50 236 LEU A CA 1
ATOM 1619 C C . LEU A 1 236 ? 0.573 3.320 -14.229 1.00 93.50 236 LEU A C 1
ATOM 1621 O O . LEU A 1 236 ? -0.337 3.855 -13.594 1.00 93.50 236 LEU A O 1
ATOM 1625 N N . ILE A 1 237 ? 1.674 2.854 -13.644 1.00 97.06 237 ILE A N 1
ATOM 1626 C CA . ILE A 1 237 ? 2.070 3.238 -12.288 1.00 97.06 237 ILE A CA 1
ATOM 1627 C C . ILE A 1 237 ? 3.182 4.290 -12.390 1.00 97.06 237 ILE A C 1
ATOM 1629 O O . ILE A 1 237 ? 4.261 4.021 -12.915 1.00 97.06 237 ILE A O 1
ATOM 1633 N N . ASN A 1 238 ? 2.907 5.511 -11.933 1.00 96.25 238 ASN A N 1
ATOM 1634 C CA . ASN A 1 238 ? 3.851 6.627 -11.949 1.00 96.25 238 ASN A CA 1
ATOM 1635 C C . ASN A 1 238 ? 4.489 6.795 -10.578 1.00 96.25 238 ASN A C 1
ATOM 1637 O O . ASN A 1 238 ? 3.791 7.002 -9.594 1.00 96.25 238 ASN A O 1
ATOM 1641 N N . VAL A 1 239 ? 5.810 6.811 -10.506 1.00 97.38 239 VAL A N 1
ATOM 1642 C CA . VAL A 1 239 ? 6.552 7.190 -9.306 1.00 97.38 239 VAL A CA 1
ATOM 1643 C C . VAL A 1 239 ? 7.155 8.565 -9.540 1.00 97.38 239 VAL A C 1
ATOM 1645 O O . VAL A 1 239 ? 8.134 8.717 -10.274 1.00 97.38 239 VAL A O 1
ATOM 1648 N N . THR A 1 240 ? 6.542 9.586 -8.943 1.00 95.75 240 THR A N 1
ATOM 1649 C CA . THR A 1 240 ? 6.864 10.995 -9.222 1.00 95.75 240 THR A CA 1
ATOM 1650 C C . THR A 1 240 ? 7.968 11.543 -8.322 1.00 95.75 240 THR A C 1
ATOM 1652 O O . THR A 1 240 ? 8.537 12.591 -8.621 1.00 95.75 240 THR A O 1
ATOM 1655 N N . SER A 1 241 ? 8.300 10.845 -7.233 1.00 94.69 241 SER A N 1
ATOM 1656 C CA . SER A 1 241 ? 9.462 11.182 -6.410 1.00 94.69 241 SER A CA 1
ATOM 1657 C C . SER A 1 241 ? 10.752 10.919 -7.185 1.00 94.69 241 SER A C 1
ATOM 1659 O O . SER A 1 241 ? 10.947 9.840 -7.750 1.00 94.69 241 SER A O 1
ATOM 1661 N N . THR A 1 242 ? 11.655 11.898 -7.207 1.00 94.75 242 THR A N 1
ATOM 1662 C CA . THR A 1 242 ? 12.955 11.801 -7.888 1.00 94.75 242 THR A CA 1
ATOM 1663 C C . THR A 1 242 ? 14.036 11.152 -7.026 1.00 94.75 242 THR A C 1
ATOM 1665 O O . THR A 1 242 ? 15.049 10.721 -7.564 1.00 94.75 242 THR A O 1
ATOM 1668 N N . GLY A 1 243 ? 13.818 11.022 -5.714 1.00 90.69 243 GLY A N 1
ATOM 1669 C CA . GLY A 1 243 ? 14.798 10.452 -4.789 1.00 90.69 243 GLY A CA 1
ATOM 1670 C C . GLY A 1 243 ? 15.046 8.952 -4.990 1.00 90.69 243 GLY A C 1
ATOM 1671 O O . GLY A 1 243 ? 14.227 8.237 -5.569 1.00 90.69 243 GLY A O 1
ATOM 1672 N N . ALA A 1 244 ? 16.166 8.457 -4.457 1.00 86.44 244 ALA A N 1
ATOM 1673 C CA . ALA A 1 244 ? 16.527 7.037 -4.520 1.00 86.44 244 ALA A CA 1
ATOM 1674 C C . ALA A 1 244 ? 15.545 6.135 -3.745 1.00 86.44 244 ALA A C 1
ATOM 1676 O O . ALA A 1 244 ? 15.250 5.030 -4.182 1.00 86.44 244 ALA A O 1
ATOM 1677 N N . ALA A 1 245 ? 14.979 6.631 -2.637 1.00 90.69 245 ALA A N 1
ATOM 1678 C CA . ALA A 1 245 ? 13.996 5.915 -1.812 1.00 90.69 245 ALA A CA 1
ATOM 1679 C C . ALA A 1 245 ? 12.557 5.945 -2.375 1.00 90.69 245 ALA A C 1
ATOM 1681 O O . ALA A 1 245 ? 11.614 5.527 -1.707 1.00 90.69 245 ALA A O 1
ATOM 1682 N N . ALA A 1 246 ? 12.368 6.460 -3.593 1.00 94.56 246 ALA A N 1
ATOM 1683 C CA . ALA A 1 246 ? 11.063 6.547 -4.246 1.00 94.56 246 ALA A CA 1
ATOM 1684 C C . ALA A 1 246 ? 10.461 5.174 -4.589 1.00 94.56 246 ALA A C 1
ATOM 1686 O O . ALA A 1 246 ? 9.255 5.063 -4.801 1.00 94.56 246 ALA A O 1
ATOM 1687 N N . MET A 1 247 ? 11.283 4.123 -4.635 1.00 96.62 247 MET A N 1
ATOM 1688 C CA . MET A 1 247 ? 10.807 2.745 -4.688 1.00 96.62 247 MET A CA 1
ATOM 1689 C C . MET A 1 247 ? 11.653 1.826 -3.815 1.00 96.62 247 MET A C 1
ATOM 1691 O O . MET A 1 247 ? 12.833 2.090 -3.590 1.00 96.62 247 MET A O 1
ATOM 1695 N N . SER A 1 248 ? 11.059 0.727 -3.361 1.00 96.88 248 SER A N 1
ATOM 1696 C CA . SER A 1 248 ? 11.763 -0.333 -2.641 1.00 96.88 248 SER A CA 1
ATOM 1697 C C . SER A 1 248 ? 11.173 -1.715 -2.941 1.00 96.88 248 SER A C 1
ATOM 1699 O O . SER A 1 248 ? 10.040 -1.833 -3.415 1.00 96.88 248 SER A O 1
ATOM 1701 N N . GLY A 1 249 ? 11.946 -2.766 -2.664 1.00 96.56 249 GLY A N 1
ATOM 1702 C CA . GLY A 1 249 ? 11.580 -4.140 -3.005 1.00 96.56 249 GLY A CA 1
ATOM 1703 C C . GLY A 1 249 ? 11.875 -4.472 -4.468 1.00 96.56 249 GLY A C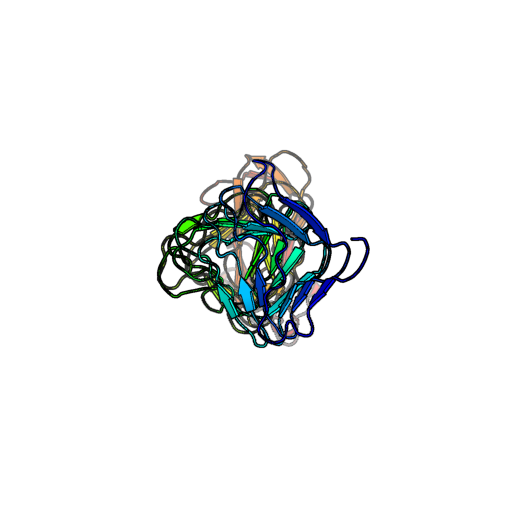 1
ATOM 1704 O O . GLY A 1 249 ? 12.839 -3.962 -5.038 1.00 96.56 249 GLY A O 1
ATOM 1705 N N . GLY A 1 250 ? 11.052 -5.331 -5.065 1.00 96.56 250 GLY A N 1
ATOM 1706 C CA . GLY A 1 250 ? 11.297 -5.873 -6.402 1.00 96.56 250 GLY A CA 1
ATOM 1707 C C . GLY A 1 250 ? 12.045 -7.209 -6.360 1.00 96.56 250 GLY A C 1
ATOM 1708 O O . GLY A 1 250 ? 13.137 -7.308 -5.803 1.00 96.56 250 GLY A O 1
ATOM 1709 N N . SER A 1 251 ? 11.463 -8.252 -6.941 1.00 97.88 251 SER A N 1
ATOM 1710 C CA . SER A 1 251 ? 12.032 -9.600 -7.026 1.00 97.88 251 SER A CA 1
ATOM 1711 C C . SER A 1 251 ? 11.320 -10.414 -8.110 1.00 97.88 251 SER A C 1
ATOM 1713 O O . SER A 1 251 ? 10.337 -9.963 -8.691 1.00 97.88 251 SER A O 1
ATOM 1715 N N . SER A 1 252 ? 11.743 -11.661 -8.327 1.00 97.44 252 SER A N 1
ATOM 1716 C CA . SER A 1 252 ? 11.018 -12.609 -9.186 1.00 97.44 252 SER A CA 1
ATOM 1717 C C . SER A 1 252 ? 9.612 -12.970 -8.690 1.00 97.44 252 SER A C 1
ATOM 1719 O O . SER A 1 252 ? 8.823 -13.509 -9.459 1.00 97.44 252 SER A O 1
ATOM 1721 N N . SER A 1 253 ? 9.277 -12.665 -7.434 1.00 97.25 253 SER A N 1
ATOM 1722 C CA . SER A 1 253 ? 7.949 -12.870 -6.843 1.00 97.25 253 SER A CA 1
ATOM 1723 C C . SER A 1 253 ? 7.187 -11.566 -6.591 1.00 97.25 253 SER A C 1
ATOM 1725 O O . SER A 1 253 ? 6.094 -11.606 -6.027 1.00 97.25 253 SER A O 1
ATOM 1727 N N . SER A 1 254 ? 7.758 -10.414 -6.957 1.00 98.31 254 SER A N 1
ATOM 1728 C CA . SER A 1 254 ? 7.199 -9.095 -6.660 1.00 98.31 254 SER A CA 1
ATOM 1729 C C . SER A 1 254 ? 7.688 -8.052 -7.663 1.00 98.31 254 SER A C 1
ATOM 1731 O O . SER A 1 254 ? 8.803 -7.551 -7.544 1.00 98.31 254 SER A O 1
ATOM 1733 N N . TYR A 1 255 ? 6.892 -7.735 -8.681 1.00 98.81 255 TYR A N 1
ATOM 1734 C CA . TYR A 1 255 ? 7.298 -6.834 -9.765 1.00 98.81 255 TYR A CA 1
ATOM 1735 C C . TYR A 1 255 ? 6.088 -6.221 -10.478 1.00 98.81 255 TYR A C 1
ATOM 1737 O O . TYR A 1 255 ? 4.943 -6.608 -10.243 1.00 98.81 255 TYR A O 1
ATOM 1745 N N . VAL A 1 256 ? 6.339 -5.245 -11.349 1.00 98.88 256 VAL A N 1
ATOM 1746 C CA . VAL A 1 256 ? 5.316 -4.640 -12.206 1.00 98.88 256 VAL A CA 1
ATOM 1747 C C . VAL A 1 256 ? 5.223 -5.412 -13.521 1.00 98.88 256 VAL A C 1
ATOM 1749 O O . VAL A 1 256 ? 6.180 -5.443 -14.289 1.00 98.88 256 VAL A O 1
ATOM 1752 N N . ASN A 1 257 ? 4.066 -6.009 -13.799 1.00 98.62 257 ASN A N 1
ATOM 1753 C CA . ASN A 1 257 ? 3.727 -6.532 -15.119 1.00 98.62 257 ASN A CA 1
ATOM 1754 C C . ASN A 1 257 ? 3.029 -5.423 -15.920 1.00 98.62 257 ASN A C 1
ATOM 1756 O O . ASN A 1 257 ? 1.846 -5.130 -15.704 1.00 98.62 257 ASN A O 1
ATOM 1760 N N . GLY A 1 258 ? 3.788 -4.776 -16.804 1.00 97.75 258 GLY A N 1
ATOM 1761 C CA . GLY A 1 258 ? 3.335 -3.641 -17.607 1.00 97.75 258 GLY A CA 1
ATOM 1762 C C . GLY A 1 258 ? 4.203 -2.394 -17.442 1.00 97.75 258 GLY A C 1
ATOM 1763 O O . GLY A 1 258 ? 5.407 -2.481 -17.201 1.00 97.75 258 GLY A O 1
ATOM 1764 N N . ALA A 1 259 ? 3.602 -1.223 -17.645 1.00 97.50 259 ALA A N 1
ATOM 1765 C CA . ALA A 1 259 ? 4.319 0.045 -17.690 1.00 97.50 259 ALA A CA 1
ATOM 1766 C C . ALA A 1 259 ? 4.538 0.640 -16.291 1.00 97.50 259 ALA A C 1
ATOM 1768 O O . ALA A 1 259 ? 3.590 0.858 -15.535 1.00 97.50 259 ALA A O 1
ATOM 1769 N N . LEU A 1 260 ? 5.796 0.965 -15.983 1.00 98.31 260 LEU A N 1
ATOM 1770 C CA . LEU A 1 260 ? 6.224 1.697 -14.790 1.00 98.31 260 LEU A CA 1
ATOM 1771 C C . LEU A 1 260 ? 6.946 2.977 -15.211 1.00 98.31 260 LEU A C 1
ATOM 1773 O O . LEU A 1 260 ? 7.963 2.922 -15.903 1.00 98.31 260 LEU A O 1
ATOM 1777 N N . GLN A 1 261 ? 6.462 4.130 -14.757 1.00 97.75 261 GLN A N 1
ATOM 1778 C CA . GLN A 1 261 ? 7.134 5.412 -14.942 1.00 97.75 261 GLN A CA 1
ATOM 1779 C C . GLN A 1 261 ? 7.868 5.828 -13.671 1.00 97.75 261 GLN A C 1
ATOM 1781 O O . GLN A 1 261 ? 7.318 5.759 -12.575 1.00 97.75 261 GLN A O 1
ATOM 1786 N N . LYS A 1 262 ? 9.096 6.324 -13.822 1.00 97.12 262 LYS A N 1
ATOM 1787 C CA . LYS A 1 262 ? 9.895 6.910 -12.745 1.00 97.12 262 LYS A CA 1
ATOM 1788 C C . LYS A 1 262 ? 10.382 8.298 -13.141 1.00 97.12 262 LYS A C 1
ATOM 1790 O O . LYS A 1 262 ? 11.009 8.460 -14.188 1.00 97.12 262 LYS A O 1
ATOM 1795 N N . ALA A 1 263 ? 10.132 9.283 -12.283 1.00 96.75 263 ALA A N 1
ATOM 1796 C CA . ALA A 1 263 ? 10.723 10.6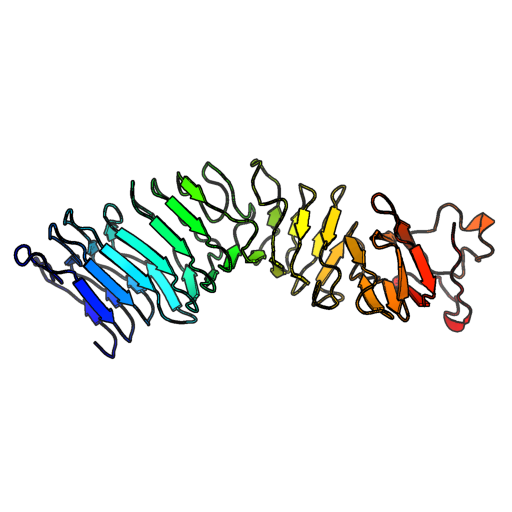10 -12.392 1.00 96.75 263 ALA A CA 1
ATOM 1797 C C . ALA A 1 263 ? 12.186 10.611 -11.921 1.00 96.75 263 ALA A C 1
ATOM 1799 O O . ALA A 1 263 ? 12.532 9.977 -10.921 1.00 96.75 263 ALA A O 1
ATOM 1800 N N . PHE A 1 264 ? 13.035 11.374 -12.598 1.00 96.81 264 PHE A N 1
ATOM 1801 C CA . PHE A 1 264 ? 14.424 11.620 -12.227 1.00 96.81 264 PHE A CA 1
ATOM 1802 C C . PHE A 1 264 ? 14.702 13.123 -12.251 1.00 96.81 264 PHE A C 1
ATOM 1804 O O . PHE A 1 264 ? 14.294 13.829 -13.174 1.00 96.81 264 PHE A O 1
ATOM 1811 N N . GLY A 1 265 ? 15.393 13.610 -11.223 1.00 96.25 265 GLY A N 1
ATOM 1812 C CA . GLY A 1 265 ? 15.823 15.005 -11.113 1.00 96.25 265 GLY A CA 1
ATOM 1813 C C . GLY A 1 265 ? 17.321 15.144 -11.353 1.00 96.25 265 GLY A C 1
ATOM 1814 O O . GLY A 1 265 ? 18.015 14.151 -11.514 1.00 96.25 265 GLY A O 1
ATOM 1815 N N . THR A 1 266 ? 17.838 16.369 -11.345 1.00 96.81 266 THR A N 1
ATOM 1816 C CA . THR A 1 266 ? 19.290 16.627 -11.407 1.00 96.81 266 THR A CA 1
ATOM 1817 C C . THR A 1 266 ? 19.987 16.432 -10.054 1.00 96.81 266 THR A C 1
ATOM 1819 O O . THR A 1 266 ? 21.192 16.184 -9.996 1.00 96.81 266 THR A O 1
ATOM 1822 N N . ALA A 1 267 ? 19.235 16.523 -8.952 1.00 95.00 267 ALA A N 1
ATOM 1823 C CA . ALA A 1 267 ? 19.733 16.240 -7.612 1.00 95.00 267 ALA A CA 1
ATOM 1824 C C . ALA A 1 267 ? 20.018 14.738 -7.444 1.00 95.00 267 ALA A C 1
ATOM 1826 O O . ALA A 1 267 ? 19.191 13.903 -7.801 1.00 95.00 267 ALA A O 1
ATOM 1827 N N . GLY A 1 268 ? 21.173 14.405 -6.864 1.00 89.69 268 GLY A N 1
ATOM 1828 C CA . GLY A 1 268 ? 21.583 13.016 -6.629 1.00 89.69 268 GLY A CA 1
ATOM 1829 C C . GLY A 1 268 ? 22.332 12.356 -7.788 1.00 89.69 268 GLY A C 1
ATOM 1830 O O . GLY A 1 268 ? 22.544 11.150 -7.740 1.00 89.69 268 GLY A O 1
ATOM 1831 N N . ASN A 1 269 ? 22.742 13.110 -8.815 1.00 95.62 269 ASN A N 1
ATOM 1832 C CA . ASN A 1 269 ? 23.641 12.601 -9.854 1.00 95.62 269 ASN A CA 1
ATOM 1833 C C . ASN A 1 269 ? 25.015 12.175 -9.281 1.00 95.62 269 ASN A C 1
ATOM 1835 O O . ASN A 1 269 ? 25.545 12.873 -8.412 1.00 95.62 269 ASN A O 1
ATOM 1839 N N . PRO A 1 270 ? 25.641 11.116 -9.829 1.00 96.00 270 PRO A N 1
ATOM 1840 C CA . PRO A 1 270 ? 25.040 10.124 -10.719 1.00 96.00 270 PRO A CA 1
ATOM 1841 C C . PRO A 1 270 ? 24.041 9.228 -9.974 1.00 96.00 270 PRO A C 1
ATOM 1843 O O . PRO A 1 270 ? 24.303 8.765 -8.866 1.00 96.00 270 PRO A O 1
ATOM 1846 N N . GLN A 1 271 ? 22.915 8.935 -10.617 1.00 96.00 271 GLN A N 1
ATOM 1847 C CA . GLN A 1 271 ? 21.846 8.125 -10.038 1.00 96.00 271 GLN A CA 1
ATOM 1848 C C . GLN A 1 271 ? 21.961 6.657 -10.457 1.00 96.00 271 GLN A C 1
ATOM 1850 O O . GLN A 1 271 ? 22.493 6.326 -11.520 1.00 96.00 271 GLN A O 1
ATOM 1855 N N . SER A 1 272 ? 21.429 5.774 -9.612 1.00 95.19 272 SER A N 1
ATOM 1856 C CA . SER A 1 272 ? 21.190 4.368 -9.938 1.00 95.19 272 SER A CA 1
ATOM 1857 C C . SER A 1 272 ? 19.747 4.011 -9.617 1.00 95.19 272 SER A C 1
ATOM 1859 O O . SER A 1 272 ? 19.205 4.462 -8.608 1.00 95.19 272 SER A O 1
ATOM 1861 N N . PHE A 1 273 ? 19.120 3.222 -10.483 1.00 96.75 273 PHE A N 1
ATOM 1862 C CA . PHE A 1 273 ? 17.735 2.806 -10.316 1.00 96.75 273 PHE A CA 1
ATOM 1863 C C . PHE A 1 273 ? 17.458 1.525 -11.091 1.00 96.75 273 PHE A C 1
ATOM 1865 O O . PHE A 1 273 ? 17.816 1.411 -12.262 1.00 96.75 273 PHE A O 1
ATOM 1872 N N . THR A 1 274 ? 16.763 0.592 -10.453 1.00 97.38 274 THR A N 1
ATOM 1873 C CA . THR A 1 274 ? 16.238 -0.600 -11.113 1.00 97.38 274 THR A CA 1
ATOM 1874 C C . THR A 1 274 ? 14.754 -0.396 -11.365 1.00 97.38 274 THR A C 1
ATOM 1876 O O . THR A 1 274 ? 14.021 -0.079 -10.434 1.00 97.38 274 THR A O 1
ATOM 1879 N N . PHE A 1 275 ? 14.308 -0.596 -12.602 1.00 98.31 275 PHE A N 1
ATOM 1880 C CA . PHE A 1 275 ? 12.901 -0.784 -12.937 1.00 98.31 275 PHE A CA 1
ATOM 1881 C C . PHE A 1 275 ? 12.541 -2.251 -12.670 1.00 98.31 275 PHE A C 1
ATOM 1883 O O . PHE A 1 275 ? 12.955 -3.108 -13.456 1.00 98.31 275 PHE A O 1
ATOM 1890 N N . PRO A 1 276 ? 11.806 -2.575 -11.587 1.00 98.25 276 PRO A N 1
ATOM 1891 C CA . PRO A 1 276 ? 11.384 -3.930 -11.284 1.00 98.25 276 PRO A CA 1
ATOM 1892 C C . PRO A 1 276 ? 10.168 -4.294 -12.144 1.00 98.25 276 PRO A C 1
ATOM 1894 O O . PRO A 1 276 ? 9.036 -4.340 -11.664 1.00 98.25 276 PRO A O 1
ATOM 1897 N N . ILE A 1 277 ? 10.410 -4.507 -13.431 1.00 98.75 277 ILE A N 1
ATOM 1898 C CA . ILE A 1 277 ? 9.388 -4.822 -14.428 1.00 98.75 277 ILE A CA 1
ATOM 1899 C C . ILE A 1 277 ? 9.510 -6.266 -14.916 1.00 98.75 277 ILE A C 1
ATOM 1901 O O . ILE A 1 277 ? 10.560 -6.900 -14.803 1.00 98.75 277 ILE A O 1
ATOM 1905 N N . GLY A 1 278 ? 8.421 -6.775 -15.469 1.00 98.50 278 GLY A N 1
ATOM 1906 C CA . GLY A 1 278 ? 8.314 -8.103 -16.049 1.00 98.50 278 GLY A CA 1
ATOM 1907 C C . GLY A 1 278 ? 7.100 -8.207 -16.964 1.00 98.50 278 GLY A C 1
ATOM 1908 O O . GLY A 1 278 ? 6.483 -7.196 -17.310 1.00 98.50 278 GLY A O 1
ATOM 1909 N N . ASP A 1 279 ? 6.762 -9.435 -17.328 1.00 96.81 279 ASP A N 1
ATOM 1910 C CA . ASP A 1 279 ? 5.506 -9.788 -17.998 1.00 96.81 279 ASP A CA 1
ATOM 1911 C C . ASP A 1 279 ? 4.641 -10.690 -17.101 1.00 96.81 279 ASP A C 1
ATOM 1913 O O . ASP A 1 279 ? 4.855 -10.767 -15.899 1.00 96.81 279 ASP A O 1
ATOM 1917 N N . GLY A 1 280 ? 3.634 -11.375 -17.648 1.00 94.69 280 GLY A N 1
ATOM 1918 C CA . GLY A 1 280 ? 2.763 -12.248 -16.854 1.00 94.69 280 GLY A CA 1
ATOM 1919 C C . GLY A 1 280 ? 3.448 -13.477 -16.238 1.00 94.69 280 GLY A C 1
ATOM 1920 O O . GLY A 1 280 ? 2.808 -14.192 -15.472 1.00 94.69 280 GLY A O 1
ATOM 1921 N N . SER A 1 281 ? 4.699 -13.778 -16.590 1.00 93.31 281 SER A N 1
ATOM 1922 C CA . SER A 1 281 ? 5.411 -14.990 -16.164 1.00 93.31 281 SER A CA 1
ATOM 1923 C C . SER A 1 281 ? 6.821 -14.722 -15.643 1.00 93.31 281 SER A C 1
ATOM 1925 O O . SER A 1 281 ? 7.279 -15.437 -14.753 1.00 93.31 281 SER A O 1
ATOM 1927 N N . ASN A 1 282 ? 7.508 -13.705 -16.159 1.00 97.75 282 ASN A N 1
ATOM 1928 C CA . ASN A 1 282 ? 8.935 -13.512 -15.941 1.00 97.75 282 ASN A CA 1
ATOM 1929 C C . ASN A 1 282 ? 9.262 -12.103 -15.445 1.00 97.75 282 ASN A C 1
ATOM 1931 O O . ASN A 1 282 ? 8.828 -11.098 -16.008 1.00 97.75 282 ASN A O 1
ATOM 1935 N N . TYR A 1 283 ? 10.118 -12.045 -14.427 1.00 98.50 283 TYR A N 1
ATOM 1936 C CA . TYR A 1 283 ? 10.761 -10.820 -13.968 1.00 98.50 283 TYR A CA 1
ATOM 1937 C C . TYR A 1 283 ? 11.992 -10.521 -14.829 1.00 98.50 283 TYR A C 1
ATOM 1939 O O . TYR A 1 283 ? 12.937 -11.310 -14.848 1.00 98.50 283 TYR A O 1
ATOM 1947 N N . ALA A 1 284 ? 11.985 -9.382 -15.520 1.00 98.50 284 ALA A N 1
ATOM 1948 C CA . ALA A 1 284 ? 13.019 -8.998 -16.480 1.00 98.50 284 ALA A CA 1
ATOM 1949 C C . ALA A 1 284 ? 13.385 -7.507 -16.324 1.00 98.50 284 ALA A C 1
ATOM 1951 O O . ALA A 1 284 ? 13.049 -6.676 -17.180 1.00 98.50 284 ALA A O 1
ATOM 1952 N N . PRO A 1 285 ? 14.025 -7.133 -15.198 1.00 98.56 285 PRO A N 1
ATOM 1953 C CA . PRO A 1 285 ? 14.232 -5.740 -14.827 1.00 98.56 285 PRO A CA 1
ATOM 1954 C C . PRO A 1 285 ? 15.278 -5.028 -15.688 1.00 98.56 285 PRO A C 1
ATOM 1956 O O . PRO A 1 285 ? 16.195 -5.639 -16.244 1.00 98.56 285 PRO A O 1
ATOM 1959 N N . ILE A 1 286 ? 15.201 -3.697 -15.692 1.00 98.69 286 ILE A N 1
ATOM 1960 C CA . ILE A 1 286 ? 16.225 -2.818 -16.272 1.00 98.69 286 ILE A CA 1
ATOM 1961 C C . ILE A 1 286 ? 16.959 -2.124 -15.134 1.00 98.69 286 ILE A C 1
ATOM 1963 O O . ILE A 1 286 ? 16.336 -1.411 -14.350 1.00 98.69 286 ILE A O 1
ATOM 1967 N N . THR A 1 287 ? 18.274 -2.287 -15.064 1.00 98.00 287 THR A N 1
ATOM 1968 C CA . THR A 1 287 ? 19.117 -1.584 -14.093 1.00 98.00 287 THR A CA 1
ATOM 1969 C C . THR A 1 287 ? 19.841 -0.441 -14.787 1.00 98.00 287 THR A C 1
ATOM 1971 O O . THR A 1 287 ? 20.612 -0.667 -15.716 1.00 98.00 287 THR A O 1
ATOM 1974 N N . LEU A 1 288 ? 19.612 0.783 -14.321 1.00 97.19 288 LEU A N 1
ATOM 1975 C CA . LEU A 1 288 ? 20.359 1.971 -14.715 1.00 97.19 288 LEU A CA 1
ATOM 1976 C C . LEU A 1 288 ? 21.394 2.301 -13.642 1.00 97.19 288 LEU A C 1
ATOM 1978 O O . LEU A 1 288 ? 21.069 2.355 -12.455 1.00 97.19 288 LEU A O 1
ATOM 1982 N N . THR A 1 289 ? 22.623 2.573 -14.060 1.00 97.25 289 THR A N 1
ATOM 1983 C CA . THR A 1 289 ? 23.703 3.084 -13.208 1.00 97.25 289 THR A CA 1
ATOM 1984 C C . THR A 1 289 ? 24.389 4.255 -13.895 1.00 97.25 289 THR A C 1
ATOM 1986 O O . THR A 1 289 ? 24.234 4.465 -15.102 1.00 97.25 289 THR A O 1
ATOM 1989 N N . SER A 1 290 ? 25.131 5.056 -13.128 1.00 96.94 290 SER A N 1
ATOM 1990 C CA . SER A 1 290 ? 25.851 6.223 -13.653 1.00 96.94 290 SER A CA 1
ATOM 1991 C C . SER A 1 290 ? 24.955 7.193 -14.442 1.00 96.94 290 SER A C 1
ATOM 1993 O O . SER A 1 290 ? 25.427 7.864 -15.359 1.00 96.94 290 SER A O 1
ATOM 1995 N N . LEU A 1 291 ? 23.658 7.246 -14.110 1.00 97.12 291 LEU A N 1
ATOM 1996 C CA . LEU A 1 291 ? 22.665 8.060 -14.805 1.00 97.12 291 LEU A CA 1
ATOM 1997 C C . LEU A 1 291 ? 22.857 9.525 -14.402 1.00 97.12 291 LEU A C 1
ATOM 1999 O O . LEU A 1 291 ? 22.534 9.910 -13.279 1.00 97.12 291 LEU A O 1
ATOM 2003 N N . ASN A 1 292 ? 23.392 10.338 -15.309 1.00 97.94 292 ASN A N 1
ATOM 2004 C CA . ASN A 1 292 ? 23.604 11.766 -15.087 1.00 97.94 292 ASN A CA 1
ATOM 2005 C C . ASN A 1 292 ? 22.530 12.578 -15.807 1.00 97.94 292 ASN A C 1
ATOM 2007 O O . ASN A 1 292 ? 22.586 12.768 -17.022 1.00 97.94 292 ASN A O 1
ATOM 2011 N N . VAL A 1 293 ? 21.549 13.062 -15.049 1.00 97.69 293 VAL A N 1
ATOM 2012 C CA . VAL A 1 293 ? 20.405 13.823 -15.562 1.00 97.69 293 VAL A CA 1
ATOM 2013 C C . VAL A 1 293 ? 20.776 15.292 -15.749 1.00 97.69 293 VAL A C 1
ATOM 2015 O O . VAL A 1 293 ? 21.238 15.937 -14.809 1.00 97.69 293 VAL A O 1
ATOM 2018 N N . THR A 1 294 ? 20.546 15.835 -16.944 1.00 97.69 294 THR A N 1
ATOM 2019 C CA . THR A 1 294 ? 20.768 17.250 -17.295 1.00 97.69 294 THR A CA 1
ATOM 2020 C C . THR A 1 294 ? 19.464 18.036 -17.433 1.00 97.69 294 THR A C 1
ATOM 2022 O O . THR A 1 294 ? 19.464 19.258 -17.318 1.00 97.69 294 THR A O 1
ATOM 2025 N N . THR A 1 295 ? 18.333 17.358 -17.640 1.00 96.94 295 THR A N 1
ATOM 2026 C CA . THR A 1 295 ? 16.989 17.951 -17.597 1.00 96.94 295 THR A CA 1
ATOM 2027 C C . THR A 1 295 ? 16.052 16.995 -16.878 1.00 96.94 295 THR A C 1
ATOM 2029 O O . THR A 1 295 ? 15.928 15.839 -17.283 1.00 96.94 295 THR A O 1
ATOM 2032 N N . THR A 1 296 ? 15.420 17.475 -15.801 1.00 96.75 296 THR A N 1
ATOM 2033 C CA . THR A 1 296 ? 14.433 16.719 -15.017 1.00 96.75 296 THR A CA 1
ATOM 2034 C C . THR A 1 296 ? 13.309 16.223 -15.917 1.00 96.75 296 THR A C 1
ATOM 2036 O O . THR A 1 296 ? 12.771 16.975 -16.725 1.00 96.75 296 THR A O 1
ATOM 2039 N N . GLY A 1 297 ? 12.921 14.967 -15.737 1.00 96.62 297 GLY A N 1
ATOM 2040 C CA . GLY A 1 297 ? 11.850 14.344 -16.501 1.00 96.62 297 GLY A CA 1
ATOM 2041 C C . GLY A 1 297 ? 11.580 12.936 -15.997 1.00 96.62 297 GLY A C 1
ATOM 2042 O O . GLY A 1 297 ? 11.941 12.592 -14.873 1.00 96.62 297 GLY A O 1
ATOM 2043 N N . SER A 1 298 ? 10.957 12.107 -16.822 1.00 95.94 298 SER A N 1
ATOM 2044 C CA . SER A 1 298 ? 10.599 10.739 -16.460 1.00 95.94 298 SER A CA 1
ATOM 2045 C C . SER A 1 298 ? 10.980 9.742 -17.542 1.00 95.94 298 SER A C 1
ATOM 2047 O O . SER A 1 298 ? 10.945 10.062 -18.728 1.00 95.94 298 SER A O 1
ATOM 2049 N N . LEU A 1 299 ? 11.262 8.509 -17.128 1.00 97.12 299 LEU A N 1
ATOM 2050 C CA . LEU A 1 299 ? 11.330 7.355 -18.018 1.00 97.12 299 LEU A CA 1
ATOM 2051 C C . LEU A 1 299 ? 10.188 6.404 -17.684 1.00 97.12 299 LEU A C 1
ATOM 2053 O O . LEU A 1 299 ? 10.004 6.045 -16.521 1.00 97.12 299 LEU A O 1
ATOM 2057 N N . THR A 1 300 ? 9.454 5.988 -18.708 1.00 97.81 300 THR A N 1
ATOM 2058 C CA . THR A 1 300 ? 8.490 4.889 -18.641 1.00 97.81 300 THR A CA 1
ATOM 2059 C C . THR A 1 300 ? 9.146 3.641 -19.203 1.00 97.81 300 THR A C 1
ATOM 2061 O O . THR A 1 300 ? 9.628 3.684 -20.333 1.00 97.81 300 THR A O 1
ATOM 2064 N N . ALA A 1 301 ? 9.169 2.555 -18.435 1.00 98.25 301 ALA A N 1
ATOM 2065 C CA . ALA A 1 301 ? 9.754 1.284 -18.835 1.00 98.25 301 ALA A CA 1
ATOM 2066 C C . ALA A 1 301 ? 8.717 0.155 -18.796 1.00 98.25 301 ALA A C 1
ATOM 2068 O O . ALA A 1 301 ? 7.905 0.079 -17.871 1.00 98.25 301 ALA A O 1
ATOM 2069 N N . ASN A 1 302 ? 8.780 -0.734 -19.783 1.00 98.31 302 ASN A N 1
ATOM 2070 C CA . ASN A 1 302 ? 8.121 -2.037 -19.788 1.00 98.31 302 ASN A CA 1
ATOM 2071 C C . ASN A 1 302 ? 8.972 -3.052 -20.576 1.00 98.31 302 ASN A C 1
ATOM 2073 O O . ASN A 1 302 ? 10.011 -2.717 -21.156 1.00 98.31 302 ASN A O 1
ATOM 2077 N N . THR A 1 303 ? 8.538 -4.308 -20.572 1.00 98.31 303 THR A N 1
ATOM 2078 C CA . THR A 1 303 ? 9.150 -5.394 -21.337 1.00 98.31 303 THR A CA 1
ATOM 2079 C C . THR A 1 303 ? 8.070 -6.219 -22.021 1.00 98.31 303 THR A C 1
ATOM 2081 O O . THR A 1 303 ? 6.941 -6.286 -21.539 1.00 98.31 303 THR A O 1
ATOM 2084 N N . THR A 1 304 ? 8.407 -6.811 -23.163 1.00 97.75 304 THR A N 1
ATOM 2085 C CA . THR A 1 304 ? 7.523 -7.685 -23.936 1.00 97.75 304 THR A CA 1
ATOM 2086 C C . THR A 1 304 ? 8.263 -8.977 -24.253 1.00 97.75 304 THR A C 1
ATOM 2088 O O . THR A 1 304 ? 9.383 -8.928 -24.761 1.00 97.75 304 THR A O 1
ATOM 2091 N N . ALA A 1 305 ? 7.650 -10.119 -23.936 1.00 97.25 305 ALA A N 1
ATOM 2092 C CA . ALA A 1 305 ? 8.134 -11.427 -24.367 1.00 97.25 305 ALA A CA 1
ATOM 2093 C C . ALA A 1 305 ? 7.897 -11.613 -25.872 1.00 97.25 305 ALA A C 1
ATOM 2095 O O . ALA A 1 305 ? 6.866 -11.181 -26.393 1.00 97.25 305 ALA A O 1
ATOM 2096 N N . GLY A 1 306 ? 8.821 -12.286 -26.551 1.00 96.00 306 GLY A N 1
ATOM 2097 C CA . GLY A 1 306 ? 8.794 -12.456 -28.000 1.00 96.00 306 GLY A CA 1
ATOM 2098 C C . GLY A 1 306 ? 9.875 -11.654 -28.721 1.00 96.00 306 GLY A C 1
ATOM 2099 O O . GLY A 1 306 ? 10.511 -10.761 -28.157 1.00 96.00 306 GLY A O 1
ATOM 2100 N N . GLU A 1 307 ? 10.044 -11.982 -29.999 1.00 95.75 307 GLU A N 1
ATOM 2101 C CA . GLU A 1 307 ? 10.968 -11.294 -30.894 1.00 95.75 307 GLU A CA 1
ATOM 2102 C C . GLU A 1 307 ? 10.616 -9.817 -31.056 1.00 95.75 307 GLU A C 1
ATOM 2104 O O . GLU A 1 307 ? 9.448 -9.444 -31.215 1.00 95.75 307 GLU A O 1
ATOM 2109 N N . HIS A 1 308 ? 11.642 -8.964 -31.078 1.00 96.25 308 HIS A N 1
ATOM 2110 C CA . HIS A 1 308 ? 11.426 -7.565 -31.425 1.00 96.25 308 HIS A CA 1
ATOM 2111 C C . HIS A 1 308 ? 10.966 -7.470 -32.894 1.00 96.25 308 HIS A C 1
ATOM 2113 O O . HIS A 1 308 ? 11.619 -8.049 -33.765 1.00 96.25 308 HIS A O 1
ATOM 2119 N N . PRO A 1 309 ? 9.925 -6.681 -33.236 1.00 96.12 309 PRO A N 1
ATOM 2120 C CA . PRO A 1 309 ? 9.416 -6.595 -34.613 1.00 96.12 309 PRO A CA 1
ATOM 2121 C C . PRO A 1 309 ? 10.467 -6.233 -35.677 1.00 96.12 309 PRO A C 1
ATOM 2123 O O . PRO A 1 309 ? 10.346 -6.617 -36.836 1.00 96.12 309 PRO A O 1
ATOM 2126 N N . ASN A 1 310 ? 11.519 -5.516 -35.272 1.00 95.50 310 ASN A N 1
ATOM 2127 C CA . ASN A 1 310 ? 12.634 -5.106 -36.133 1.00 95.50 310 ASN A CA 1
ATOM 2128 C C . ASN A 1 310 ? 13.907 -5.957 -35.960 1.00 95.50 310 ASN A C 1
ATOM 2130 O O . ASN A 1 310 ? 14.985 -5.511 -36.346 1.00 95.50 310 ASN A O 1
ATOM 2134 N N . VAL A 1 311 ? 13.835 -7.162 -35.379 1.00 95.31 311 VAL A N 1
ATOM 2135 C CA . VAL A 1 311 ? 15.028 -8.008 -35.174 1.00 95.31 311 VAL A CA 1
ATOM 2136 C C . VAL A 1 311 ? 15.754 -8.309 -36.494 1.00 95.31 311 VAL A C 1
ATOM 2138 O O . VAL A 1 311 ? 16.980 -8.257 -36.556 1.00 95.31 311 VAL A O 1
ATOM 2141 N N . SER A 1 312 ? 15.022 -8.480 -37.598 1.00 93.06 312 SER A N 1
ATOM 2142 C CA . SER A 1 312 ? 15.590 -8.763 -38.925 1.00 93.06 312 SER A CA 1
ATOM 2143 C C . SER A 1 312 ? 16.462 -7.634 -39.486 1.00 93.06 312 SER A C 1
ATOM 2145 O O . SER A 1 312 ? 17.424 -7.894 -40.206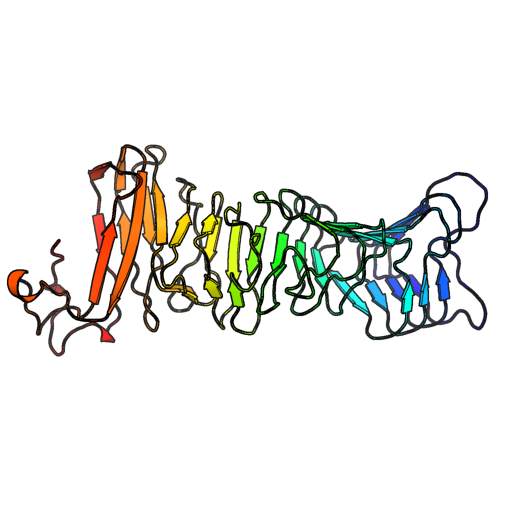 1.00 93.06 312 SER A O 1
ATOM 2147 N N . THR A 1 313 ? 16.162 -6.381 -39.141 1.00 94.12 313 THR A N 1
ATOM 2148 C CA . THR A 1 313 ? 16.947 -5.201 -39.535 1.00 94.12 313 THR A CA 1
ATOM 2149 C C . THR A 1 313 ? 17.909 -4.760 -38.435 1.00 94.12 313 THR A C 1
ATOM 2151 O O . THR A 1 313 ? 18.589 -3.738 -38.572 1.00 94.12 313 THR A O 1
ATOM 2154 N N . SER A 1 314 ? 17.999 -5.538 -37.348 1.00 93.75 314 SER A N 1
ATOM 2155 C CA . SER A 1 314 ? 18.706 -5.110 -36.150 1.00 93.75 314 SER A CA 1
ATOM 2156 C C . SER A 1 314 ? 20.223 -5.315 -36.175 1.00 93.75 314 SER A C 1
ATOM 2158 O O . SER A 1 314 ? 20.981 -4.707 -35.412 1.00 93.75 314 SER A O 1
ATOM 2160 N N . GLY A 1 315 ? 20.668 -6.234 -37.033 1.00 93.25 315 GLY A N 1
ATOM 2161 C CA . GLY A 1 315 ? 22.007 -6.810 -36.969 1.00 93.25 315 GLY A CA 1
ATOM 2162 C C . GLY A 1 315 ? 22.206 -7.797 -35.808 1.00 93.25 315 GLY A C 1
ATOM 2163 O O . GLY A 1 315 ? 23.326 -8.272 -35.626 1.00 93.25 315 GLY A O 1
ATOM 2164 N N . ILE A 1 316 ? 21.160 -8.104 -35.030 1.00 95.50 316 ILE A N 1
ATOM 2165 C CA . ILE A 1 316 ? 21.098 -9.235 -34.096 1.00 95.50 316 ILE A CA 1
ATOM 2166 C C . ILE A 1 316 ? 20.585 -10.461 -34.864 1.00 95.50 316 ILE A C 1
ATOM 2168 O O . ILE A 1 316 ? 19.736 -10.351 -35.748 1.00 95.50 316 ILE A O 1
ATOM 2172 N N . ASN A 1 317 ? 21.144 -11.632 -34.565 1.00 95.50 317 ASN A N 1
ATOM 2173 C CA . ASN A 1 317 ? 20.690 -12.890 -35.146 1.00 95.50 317 ASN A CA 1
ATOM 2174 C C . ASN A 1 317 ? 19.473 -13.405 -34.368 1.00 95.50 317 ASN A C 1
ATOM 2176 O O . ASN A 1 317 ? 19.649 -13.912 -33.267 1.00 95.50 317 ASN A O 1
ATOM 2180 N N . ALA A 1 318 ? 18.299 -13.350 -34.996 1.00 95.00 318 ALA A N 1
ATOM 2181 C CA . ALA A 1 318 ? 17.001 -13.768 -34.447 1.00 95.00 318 ALA A CA 1
ATOM 2182 C C . ALA A 1 318 ? 16.846 -15.281 -34.156 1.00 95.00 318 ALA A C 1
ATOM 2184 O O . ALA A 1 318 ? 15.733 -15.764 -34.010 1.00 95.00 318 ALA A O 1
ATOM 2185 N N . ASN A 1 319 ? 17.927 -16.068 -34.234 1.00 95.56 319 ASN A N 1
ATOM 2186 C CA . ASN A 1 319 ? 17.952 -17.471 -33.788 1.00 95.56 319 ASN A CA 1
ATOM 2187 C C . ASN A 1 319 ? 19.004 -17.704 -32.688 1.00 95.56 319 ASN A C 1
ATOM 2189 O O . ASN A 1 319 ? 19.377 -18.851 -32.406 1.00 95.56 319 ASN A O 1
ATOM 2193 N N . LYS A 1 320 ? 19.636 -16.626 -32.208 1.00 96.75 320 LYS A N 1
ATOM 2194 C CA . LYS A 1 320 ? 20.765 -16.629 -31.270 1.00 96.75 320 LYS A CA 1
ATOM 2195 C C . LYS A 1 320 ? 20.732 -15.398 -30.367 1.00 96.75 320 LYS A C 1
ATOM 2197 O O . LYS A 1 320 ? 21.790 -14.832 -30.080 1.00 96.75 320 LYS A O 1
ATOM 2202 N N . ASP A 1 321 ? 19.553 -14.986 -29.933 1.00 96.50 321 ASP A N 1
ATOM 2203 C CA . ASP A 1 321 ? 19.367 -13.804 -29.103 1.00 96.50 321 ASP A CA 1
ATOM 2204 C C . ASP A 1 321 ? 18.518 -14.088 -27.858 1.00 96.50 321 ASP A C 1
ATOM 2206 O O . ASP A 1 321 ? 18.489 -15.208 -27.334 1.00 96.50 321 ASP A O 1
ATOM 2210 N N . VAL A 1 322 ? 17.970 -13.012 -27.298 1.00 97.44 322 VAL A N 1
ATOM 2211 C CA . VAL A 1 322 ? 16.987 -13.053 -26.226 1.00 97.44 322 VAL A CA 1
ATOM 2212 C C . VAL A 1 322 ? 15.645 -12.741 -26.873 1.00 97.44 322 VAL A C 1
ATOM 2214 O O . VAL A 1 322 ? 15.454 -11.619 -27.341 1.00 97.44 322 VAL A O 1
ATOM 2217 N N . THR A 1 323 ? 14.704 -13.680 -26.823 1.00 96.56 323 THR A N 1
ATOM 2218 C CA . THR A 1 323 ? 13.336 -13.546 -27.343 1.00 96.56 323 THR A CA 1
ATOM 2219 C C . THR A 1 323 ? 12.477 -12.697 -26.390 1.00 96.56 323 THR A C 1
ATOM 2221 O O . THR A 1 323 ? 11.453 -13.120 -25.844 1.00 96.56 323 THR A O 1
ATOM 2224 N N . ARG A 1 324 ? 12.948 -11.476 -26.130 1.00 97.50 324 ARG A N 1
ATOM 2225 C CA . ARG A 1 324 ? 12.332 -10.426 -25.314 1.00 97.50 324 ARG A CA 1
ATOM 2226 C C . ARG A 1 324 ? 12.924 -9.085 -25.717 1.00 97.50 324 ARG A C 1
ATOM 2228 O O . ARG A 1 324 ? 14.123 -8.958 -25.953 1.00 97.50 324 ARG A O 1
ATOM 2235 N N . TYR A 1 325 ? 12.106 -8.043 -25.652 1.00 98.00 325 TYR A N 1
ATOM 2236 C CA . TYR A 1 325 ? 12.584 -6.672 -25.762 1.00 98.00 325 TYR A CA 1
ATOM 2237 C C . TYR A 1 325 ? 12.069 -5.772 -24.638 1.00 98.00 325 TYR A C 1
ATOM 2239 O O . TYR A 1 325 ? 11.136 -6.098 -23.897 1.00 98.00 325 TYR A O 1
ATOM 2247 N N . TRP A 1 326 ? 12.717 -4.617 -24.497 1.00 98.31 326 TRP A N 1
ATOM 2248 C CA . TRP A 1 326 ? 12.380 -3.588 -23.520 1.00 98.31 326 TRP A CA 1
ATOM 2249 C C . TRP A 1 326 ? 12.104 -2.278 -24.235 1.00 98.31 326 TRP A C 1
ATOM 2251 O O . TRP A 1 326 ? 12.814 -1.914 -25.173 1.00 98.31 326 TRP A O 1
ATOM 2261 N N . THR A 1 327 ? 11.114 -1.538 -23.752 1.00 97.62 327 THR A N 1
ATOM 2262 C CA . THR A 1 327 ? 10.826 -0.193 -24.244 1.00 97.62 327 THR A CA 1
ATOM 2263 C C . THR A 1 327 ? 11.048 0.795 -23.111 1.00 97.62 327 THR A C 1
ATOM 2265 O O . THR A 1 327 ? 10.452 0.669 -22.044 1.00 97.62 327 THR A O 1
ATOM 2268 N N . LEU A 1 328 ? 11.905 1.793 -23.348 1.00 96.44 328 LEU A N 1
ATOM 2269 C CA . LEU A 1 328 ? 12.023 2.974 -22.497 1.00 96.44 328 LEU A CA 1
ATOM 2270 C C . LEU A 1 328 ? 11.546 4.194 -23.277 1.00 96.44 328 LEU A C 1
ATOM 2272 O O . LEU A 1 328 ? 12.078 4.506 -24.339 1.00 96.44 328 LEU A O 1
ATOM 2276 N N . THR A 1 329 ? 10.572 4.905 -22.723 1.00 95.56 329 THR A N 1
ATOM 2277 C CA . THR A 1 329 ? 10.001 6.115 -23.319 1.00 95.56 329 THR A CA 1
ATOM 2278 C C . THR A 1 329 ? 10.249 7.305 -22.400 1.00 95.56 329 THR A C 1
ATOM 2280 O O . THR A 1 329 ? 9.941 7.243 -21.213 1.00 95.56 329 THR A O 1
ATOM 2283 N N . ASN A 1 330 ? 10.790 8.401 -22.938 1.00 92.00 330 ASN A N 1
ATOM 2284 C CA . ASN A 1 330 ? 11.025 9.655 -22.207 1.00 92.00 330 ASN A CA 1
ATOM 2285 C C . ASN A 1 330 ? 9.867 10.669 -22.328 1.00 92.00 330 ASN A C 1
ATOM 2287 O O . ASN A 1 330 ? 10.002 11.812 -21.911 1.00 92.00 330 ASN A O 1
ATOM 2291 N N . SER A 1 331 ? 8.736 10.268 -22.907 1.00 79.94 331 SER A N 1
ATOM 2292 C CA . SER A 1 331 ? 7.481 11.031 -22.975 1.00 79.94 331 SER A CA 1
ATOM 2293 C C . SER A 1 331 ? 6.554 10.642 -21.804 1.00 79.94 331 SER A C 1
ATOM 2295 O O . SER A 1 331 ? 6.599 9.482 -21.379 1.00 79.94 331 SER A O 1
ATOM 2297 N N . PRO A 1 332 ? 5.718 11.556 -21.261 1.00 75.50 332 PRO A N 1
ATOM 2298 C CA . PRO A 1 332 ? 5.492 12.943 -21.696 1.00 75.50 332 PRO A CA 1
ATOM 2299 C C . PRO A 1 332 ? 6.501 13.958 -21.143 1.00 75.50 332 PRO A C 1
ATOM 2301 O O . PRO A 1 332 ? 6.633 15.050 -21.692 1.00 75.50 332 PRO A O 1
ATOM 2304 N N . SER A 1 333 ? 7.227 13.625 -20.075 1.00 77.50 333 SER A N 1
ATOM 2305 C CA . SER A 1 333 ? 8.178 14.537 -19.431 1.00 77.50 333 SER A CA 1
ATOM 2306 C C . SER A 1 333 ? 9.602 14.237 -19.896 1.00 77.50 333 SER A C 1
ATOM 2308 O O . SER A 1 333 ? 10.301 13.437 -19.277 1.00 77.50 333 SER A O 1
ATOM 2310 N N . GLY A 1 334 ? 10.006 14.884 -20.994 1.00 85.06 334 GLY A N 1
ATOM 2311 C CA . GLY A 1 334 ? 11.296 14.717 -21.675 1.00 85.06 334 GLY A CA 1
ATOM 2312 C C . GLY A 1 334 ? 12.514 14.851 -20.761 1.00 85.06 334 GLY A C 1
ATOM 2313 O O . GLY A 1 334 ? 13.040 15.945 -20.582 1.00 85.06 334 GLY A O 1
ATOM 2314 N N . ILE A 1 335 ? 12.988 13.730 -20.216 1.00 95.06 335 ILE A N 1
ATOM 2315 C CA . ILE A 1 335 ? 14.267 13.662 -19.503 1.00 95.06 335 ILE A CA 1
ATOM 2316 C C . ILE A 1 335 ? 15.428 13.805 -20.496 1.00 95.06 335 ILE A C 1
ATOM 2318 O O . ILE A 1 335 ? 15.405 13.217 -21.582 1.00 95.06 335 ILE A O 1
ATOM 2322 N N . ALA A 1 336 ? 16.467 14.542 -20.101 1.00 95.81 336 ALA A N 1
ATOM 2323 C CA . ALA A 1 336 ? 17.751 14.567 -20.799 1.00 95.81 336 ALA A CA 1
ATOM 2324 C C . ALA A 1 336 ? 18.863 14.059 -19.878 1.00 95.81 336 ALA A C 1
ATOM 2326 O O . ALA A 1 336 ? 18.883 14.368 -18.683 1.00 95.81 336 ALA A O 1
ATOM 2327 N N . VAL A 1 337 ? 19.781 13.270 -20.440 1.00 96.25 337 VAL A N 1
ATOM 2328 C CA . VAL A 1 337 ? 20.894 12.643 -19.718 1.00 96.25 337 VAL A CA 1
ATOM 2329 C C . VAL A 1 337 ? 22.190 12.817 -20.503 1.00 96.25 337 VAL A C 1
ATOM 2331 O O . VAL A 1 337 ? 22.180 12.738 -21.730 1.00 96.25 337 VAL A O 1
ATOM 2334 N N . SER A 1 338 ? 23.303 13.066 -19.814 1.00 97.62 338 SER A N 1
ATOM 2335 C CA . SER A 1 338 ? 24.632 13.182 -20.438 1.00 97.62 338 SER A CA 1
ATOM 2336 C C . SER A 1 338 ? 25.392 11.858 -20.465 1.00 97.62 338 SER A C 1
ATOM 2338 O O . SER A 1 338 ? 26.226 11.643 -21.340 1.00 97.62 338 SER A O 1
ATOM 2340 N N . SER A 1 339 ? 25.106 10.961 -19.523 1.00 97.38 339 SER A N 1
ATOM 2341 C CA . SER A 1 339 ? 25.669 9.614 -19.477 1.00 97.38 339 SER A CA 1
ATOM 2342 C C . SER A 1 339 ? 24.759 8.663 -18.706 1.00 97.38 339 SER A C 1
ATOM 2344 O O . SER A 1 339 ? 23.953 9.088 -17.875 1.00 97.38 339 SER A O 1
ATOM 2346 N N . TYR A 1 340 ? 24.867 7.376 -19.028 1.00 96.88 340 TYR A N 1
ATOM 2347 C CA . TYR A 1 340 ? 24.222 6.276 -18.322 1.00 96.88 340 TYR A CA 1
ATOM 2348 C C . TYR A 1 340 ? 24.894 4.951 -18.690 1.00 96.88 340 TYR A C 1
ATOM 2350 O O . TYR A 1 340 ? 25.553 4.827 -19.721 1.00 96.88 340 TYR A O 1
ATOM 2358 N N . SER A 1 341 ? 24.692 3.943 -17.852 1.00 97.50 341 SER A N 1
ATOM 2359 C CA . SER A 1 341 ? 24.893 2.531 -18.168 1.00 97.50 341 SER A CA 1
ATOM 2360 C C . SER A 1 341 ? 23.578 1.802 -17.915 1.00 97.50 341 SER A C 1
ATOM 2362 O O . SER A 1 341 ? 22.911 2.068 -16.917 1.00 97.50 341 SER A O 1
ATOM 2364 N N . ALA A 1 342 ? 23.176 0.931 -18.840 1.00 97.44 342 ALA A N 1
ATOM 2365 C CA . ALA A 1 342 ? 21.920 0.195 -18.764 1.00 97.44 342 ALA A CA 1
ATOM 2366 C C . ALA A 1 342 ? 22.179 -1.307 -18.906 1.00 97.44 342 ALA A C 1
ATOM 2368 O O . ALA A 1 342 ? 22.800 -1.738 -19.877 1.00 97.44 342 ALA A O 1
ATOM 2369 N N . THR A 1 343 ? 21.666 -2.084 -17.957 1.00 98.06 343 THR A N 1
ATOM 2370 C CA . THR A 1 343 ? 21.688 -3.548 -17.971 1.00 98.06 343 THR A CA 1
ATOM 2371 C C . THR A 1 343 ? 20.260 -4.059 -18.085 1.00 98.06 343 THR A C 1
ATOM 2373 O O . THR A 1 343 ? 19.414 -3.736 -17.251 1.00 98.06 343 THR A O 1
ATOM 2376 N N . PHE A 1 344 ? 20.004 -4.869 -19.106 1.00 98.25 344 PHE A N 1
ATOM 2377 C CA . PHE A 1 344 ? 18.714 -5.504 -19.359 1.00 98.25 344 PHE A CA 1
ATOM 2378 C C . PHE A 1 344 ? 18.805 -6.958 -18.904 1.00 98.25 344 PHE A C 1
ATOM 2380 O O . PHE A 1 344 ? 19.650 -7.704 -19.397 1.00 98.25 344 PHE A O 1
ATOM 2387 N N . ASN A 1 345 ? 17.997 -7.337 -17.918 1.00 98.19 345 ASN A N 1
ATOM 2388 C CA . ASN A 1 345 ? 18.065 -8.656 -17.295 1.00 98.19 345 ASN A CA 1
ATOM 2389 C C . ASN A 1 345 ? 16.930 -9.528 -17.826 1.00 98.19 345 ASN A C 1
ATOM 2391 O O . ASN A 1 345 ? 15.792 -9.076 -17.890 1.00 98.19 345 ASN A O 1
ATOM 2395 N N . PHE A 1 346 ? 17.236 -10.776 -18.155 1.00 97.81 346 PHE A N 1
ATOM 2396 C CA . PHE A 1 346 ? 16.314 -11.751 -18.733 1.00 97.81 346 PHE A CA 1
ATOM 2397 C C . PHE A 1 346 ? 16.430 -13.087 -17.996 1.00 97.81 346 PHE A C 1
ATOM 2399 O O . PHE A 1 346 ? 17.412 -13.332 -17.287 1.00 97.81 346 PHE A O 1
ATOM 2406 N N . VAL A 1 347 ? 15.429 -13.953 -18.153 1.00 97.44 347 VAL A N 1
ATOM 2407 C CA . VAL A 1 347 ? 15.480 -15.316 -17.607 1.00 97.44 347 VAL A CA 1
ATOM 2408 C C . VAL A 1 347 ? 16.131 -16.267 -18.611 1.00 97.44 347 VAL A C 1
ATOM 2410 O O . VAL A 1 347 ? 16.179 -15.989 -19.805 1.00 97.44 347 VAL A O 1
ATOM 2413 N N . SER A 1 348 ? 16.614 -17.424 -18.155 1.00 96.75 348 SER A N 1
ATOM 2414 C CA . SER A 1 348 ? 17.229 -18.419 -19.049 1.00 96.75 348 SER A CA 1
ATOM 2415 C C . SER A 1 348 ? 16.283 -18.910 -20.146 1.00 96.75 348 SER A C 1
ATOM 2417 O O . SER A 1 348 ? 16.744 -19.248 -21.230 1.00 96.75 348 SER A O 1
ATOM 2419 N N . GLY A 1 349 ? 14.975 -18.933 -19.870 1.00 96.19 349 GLY A N 1
ATOM 2420 C CA . GLY A 1 349 ? 13.946 -19.309 -20.839 1.00 96.19 349 GLY A CA 1
ATOM 2421 C C . GLY A 1 349 ? 13.744 -18.304 -21.974 1.00 96.19 349 GLY A C 1
ATOM 2422 O O . GLY A 1 349 ? 13.134 -18.672 -22.968 1.00 96.19 349 GLY A O 1
ATOM 2423 N N . ASP A 1 350 ? 14.261 -17.076 -21.850 1.00 97.50 350 ASP A N 1
ATOM 2424 C CA . ASP A 1 350 ? 14.225 -16.091 -22.935 1.00 97.50 350 ASP A CA 1
ATOM 2425 C C . ASP A 1 350 ? 15.383 -16.305 -23.936 1.00 97.50 350 ASP A C 1
ATOM 2427 O O . ASP A 1 350 ? 15.410 -15.654 -24.971 1.00 97.50 350 ASP A O 1
ATOM 2431 N N . VAL A 1 351 ? 16.377 -17.153 -23.629 1.00 98.12 351 VAL A N 1
ATOM 2432 C CA . VAL A 1 351 ? 17.591 -17.314 -24.448 1.00 98.12 351 VAL A CA 1
ATOM 2433 C C . VAL A 1 351 ? 17.407 -18.410 -25.490 1.00 98.12 351 VAL A C 1
ATOM 2435 O O . VAL A 1 351 ? 17.126 -19.562 -25.151 1.00 98.12 351 VAL A O 1
ATOM 2438 N N . ASP A 1 352 ? 17.683 -18.076 -26.747 1.00 97.62 352 ASP A N 1
ATOM 2439 C CA . ASP A 1 352 ? 17.612 -19.030 -27.845 1.00 97.62 352 ASP A CA 1
ATOM 2440 C C . ASP A 1 352 ? 18.564 -20.221 -27.693 1.00 97.62 352 ASP A C 1
ATOM 2442 O O . ASP A 1 352 ? 19.709 -20.124 -27.228 1.00 97.62 352 ASP A O 1
ATOM 2446 N N . ALA A 1 353 ? 18.110 -21.380 -28.175 1.00 96.44 353 ALA A N 1
ATOM 2447 C CA . ALA A 1 353 ? 18.860 -22.622 -28.084 1.00 96.44 353 ALA A CA 1
ATOM 2448 C C . ALA A 1 353 ? 20.248 -22.498 -28.741 1.00 96.44 353 ALA A C 1
ATOM 2450 O O . ALA A 1 353 ? 20.400 -22.269 -29.944 1.00 96.44 353 ALA A O 1
ATOM 2451 N N . GLY A 1 354 ? 21.300 -22.697 -27.941 1.00 95.31 354 GLY A N 1
ATOM 2452 C CA . GLY A 1 354 ? 22.693 -22.626 -28.385 1.00 95.31 354 GLY A CA 1
ATOM 2453 C C . GLY A 1 354 ? 23.192 -21.208 -28.682 1.00 95.31 354 GLY A C 1
ATOM 2454 O O . GLY A 1 354 ? 24.147 -21.073 -29.451 1.00 95.31 354 GLY A O 1
ATOM 2455 N N . ALA A 1 355 ? 22.538 -20.170 -28.160 1.00 97.50 355 ALA A N 1
ATOM 2456 C CA . ALA A 1 355 ? 23.091 -18.824 -28.088 1.00 97.50 355 ALA A CA 1
ATOM 2457 C C . ALA A 1 355 ? 24.149 -18.726 -26.967 1.00 97.50 355 ALA A C 1
ATOM 2459 O O . ALA A 1 355 ? 24.076 -19.435 -25.964 1.00 97.50 355 ALA A O 1
ATOM 2460 N N . ASN A 1 356 ? 25.149 -17.855 -27.133 1.00 96.31 356 ASN A N 1
ATOM 2461 C CA . ASN A 1 356 ? 26.157 -17.570 -26.105 1.00 96.31 356 ASN A CA 1
ATOM 2462 C C . ASN A 1 356 ? 25.954 -16.144 -25.583 1.00 96.31 356 ASN A C 1
ATOM 2464 O O . ASN A 1 356 ? 26.249 -15.183 -26.296 1.00 96.31 356 ASN A O 1
ATOM 2468 N N . THR A 1 357 ? 25.502 -16.015 -24.334 1.00 95.94 357 THR A N 1
ATOM 2469 C CA . THR A 1 357 ? 25.194 -14.722 -23.702 1.00 95.94 357 THR A CA 1
ATOM 2470 C C . THR A 1 357 ? 26.406 -13.794 -23.592 1.00 95.94 357 THR A C 1
ATOM 2472 O O . THR A 1 357 ? 26.236 -12.579 -23.579 1.00 95.94 357 THR A O 1
ATOM 2475 N N . GLY A 1 358 ? 27.635 -14.327 -23.595 1.00 96.19 358 GLY A N 1
ATOM 2476 C CA . GLY A 1 358 ? 28.863 -13.524 -23.617 1.00 96.19 358 GLY A CA 1
ATOM 2477 C C . GLY A 1 358 ? 29.071 -12.725 -24.910 1.00 96.19 358 GLY A C 1
ATOM 2478 O O . GLY A 1 358 ? 29.862 -11.786 -24.922 1.00 96.19 358 GLY A O 1
ATOM 2479 N N . ASN A 1 359 ? 28.348 -13.069 -25.982 1.00 95.88 359 ASN A N 1
ATOM 2480 C CA . ASN A 1 359 ? 28.399 -12.372 -27.270 1.00 95.88 359 ASN A CA 1
ATOM 2481 C C . ASN A 1 359 ? 27.250 -11.369 -27.455 1.00 95.88 359 ASN A C 1
ATOM 2483 O O . ASN A 1 359 ? 27.156 -10.740 -28.510 1.00 95.88 359 ASN A O 1
ATOM 2487 N N . PHE A 1 360 ? 26.337 -11.259 -26.487 1.00 96.50 360 PHE A N 1
ATOM 2488 C CA . PHE A 1 360 ? 25.136 -10.449 -26.650 1.00 96.50 360 PHE A CA 1
ATOM 2489 C C . PHE A 1 360 ? 25.453 -8.957 -26.654 1.00 96.50 360 PHE A C 1
ATOM 2491 O O . PHE A 1 360 ? 26.324 -8.463 -25.939 1.00 96.50 360 PHE A O 1
ATOM 2498 N N . VAL A 1 361 ? 24.696 -8.235 -27.474 1.00 95.50 361 VAL A N 1
ATOM 2499 C CA . VAL A 1 361 ? 24.733 -6.779 -27.583 1.00 95.50 361 VAL A CA 1
ATOM 2500 C C . VAL A 1 361 ? 23.311 -6.247 -27.505 1.00 95.50 361 VAL A C 1
ATOM 2502 O O . VAL A 1 361 ? 22.365 -6.924 -27.896 1.00 95.50 361 VAL A O 1
ATOM 2505 N N . VAL A 1 362 ? 23.161 -5.008 -27.045 1.00 95.00 362 VAL A N 1
ATOM 2506 C CA . VAL A 1 362 ? 21.874 -4.308 -27.061 1.00 95.00 362 VAL A CA 1
ATOM 2507 C C . VAL A 1 362 ? 21.846 -3.367 -28.259 1.00 95.00 362 VAL A C 1
ATOM 2509 O O . VAL A 1 362 ? 22.792 -2.609 -28.489 1.00 95.00 362 VAL A O 1
ATOM 2512 N N . ARG A 1 363 ? 20.753 -3.392 -29.022 1.00 94.38 363 ARG A N 1
ATOM 2513 C CA . ARG A 1 363 ? 20.504 -2.454 -30.119 1.00 94.38 363 ARG A CA 1
ATOM 2514 C C . ARG A 1 363 ? 19.217 -1.680 -29.854 1.00 94.38 363 ARG A C 1
ATOM 2516 O O . ARG A 1 363 ? 18.258 -2.231 -29.327 1.00 94.38 363 ARG A O 1
ATOM 2523 N N . ARG A 1 364 ? 19.212 -0.396 -30.211 1.00 90.94 364 ARG A N 1
ATOM 2524 C CA . ARG A 1 364 ? 18.049 0.490 -30.081 1.00 90.94 364 ARG A CA 1
ATOM 2525 C C . ARG A 1 364 ? 17.324 0.580 -31.421 1.00 90.94 364 ARG A C 1
ATOM 2527 O O . ARG A 1 364 ? 17.986 0.853 -32.422 1.00 90.94 364 ARG A O 1
ATOM 2534 N N . TYR A 1 365 ? 16.003 0.426 -31.390 1.00 82.62 365 TYR A N 1
ATOM 2535 C CA . TYR A 1 365 ? 15.085 0.570 -32.522 1.00 82.62 365 TYR A CA 1
ATOM 2536 C C . TYR A 1 365 ? 13.903 1.457 -32.159 1.00 82.62 365 TYR A C 1
ATOM 2538 O O . TYR A 1 365 ? 13.614 1.567 -30.946 1.00 82.62 365 TYR A O 1
#